Protein AF-0000000074148235 (afdb_homodimer)

pLDDT: mean 95.54, std 3.8, range [65.75, 98.69]

InterPro domains:
  IPR008201 Ribonuclease HepT-like [PF01934] (15-134)
  IPR037038 tRNA nuclease HepT-like superfamily [G3DSA:1.20.120.580] (1-138)
  IPR052379 Type VII TA system RNase [PTHR33397] (1-137)

Sequence (276 aa):
MNIDLEKIKQRVSDIIESIEEINKLTSMDEGEFWVDKRNIASLKYFLLQAIEALGSICVHICAKKLNRGVSSIGECIELLQKENIISLDLFVRLKKMIGFRNRLIHRYWEIDDKKVYEYAQKDLKDLYDFINEIKKLFMNIDLEKIKQRVSDIIESIEEINKLTSMDEGEFWVDKRNIASLKYFLLQAIEALGSICVHICAKKLNRGVSSIGECIELLQKENIISLDLFVRLKKMIGFRNRLIHRYWEIDDKKVYEYAQKDLKDLYDFINEIKKLF

Nearest PDB structures (foldseek):
  7aer-assembly1_B  TM=9.150E-01  e=7.814E-06  Shewanella oneidensis MR-1
  7bxo-assembly1_F  TM=9.042E-01  e=1.160E-05  Shewanella oneidensis MR-1
  7ae8-assembly2_D  TM=8.579E-01  e=3.981E-05  Aphanizomenon flos-aquae 2012/KM1/D3
  7ae2-assembly1_A-2  TM=8.665E-01  e=4.850E-05  Aphanizomenon flos-aquae 2012/KM1/D3
  7ae9-assembly2_D  TM=8.741E-01  e=1.509E-04  Aphanizomenon flos-aquae 2012/KM1/D3

Organism: Dictyoglomus thermophilum (strain ATCC 35947 / DSM 3960 / H-6-12) (NCBI:txid309799)

Foldseek 3Di:
DAQPVVLLVVLLVLLVVLLVLLVVLLVDDPVVSVVDPVSLVSNLVSLLSNLVSLLVNLQSCCCHVVVDHDDGSLVSLVVCVVVVLAPPVLSVLNNVSSVVSCCVPPVVVPDDSVVSSVCSVPPSVSSVSSVVSNVVVD/DAQPVVLLVVLLVLLVVLLVLLCVLLVDDPVVSVVDPCSLVSNLVSLLSNLVSLLVNLQSCCCHVVVDHDDGSLRSLVVCVVVVLDPPVLSVLNNVSVVVSCCSPPVVVPDDSVVSSVCSVPVSVSSVSSVVSNVVVD

Structure (mmCIF, N/CA/C/O backbone):
data_AF-0000000074148235-model_v1
#
loop_
_entity.id
_entity.type
_entity.pdbx_description
1 polymer 'DUF86 domain-containing protein'
#
loop_
_atom_site.group_PDB
_atom_site.id
_atom_site.type_symbol
_atom_site.label_atom_id
_atom_site.label_alt_id
_atom_site.label_comp_id
_atom_site.label_asym_id
_atom_site.label_entity_id
_atom_site.label_seq_id
_atom_site.pdbx_PDB_ins_code
_atom_site.Cartn_x
_atom_site.Cartn_y
_atom_site.Cartn_z
_atom_site.occupancy
_atom_site.B_iso_or_equiv
_atom_site.auth_seq_id
_atom_site.auth_comp_id
_atom_site.auth_asym_id
_atom_site.auth_atom_id
_atom_site.pdbx_PDB_model_num
ATOM 1 N N . MET A 1 1 ? 21.297 18.844 7.027 1 65.75 1 MET A N 1
ATOM 2 C CA . MET A 1 1 ? 20.938 19.062 5.629 1 65.75 1 MET A CA 1
ATOM 3 C C . MET A 1 1 ? 19.531 19.609 5.504 1 65.75 1 MET A C 1
ATOM 5 O O . MET A 1 1 ? 18.656 19.297 6.312 1 65.75 1 MET A O 1
ATOM 9 N N . ASN A 1 2 ? 19.141 20.5 4.797 1 84.19 2 ASN A N 1
ATOM 10 C CA . ASN A 1 2 ? 17.969 21.375 4.785 1 84.19 2 ASN A CA 1
ATOM 11 C C . ASN A 1 2 ? 16.781 20.719 4.086 1 84.19 2 ASN A C 1
ATOM 13 O O . ASN A 1 2 ? 16.969 19.938 3.141 1 84.19 2 ASN A O 1
ATOM 17 N N . ILE A 1 3 ? 15.781 20.719 4.574 1 90.31 3 ILE A N 1
ATOM 18 C CA . ILE A 1 3 ? 14.516 20.234 4.031 1 90.31 3 ILE A CA 1
ATOM 19 C C . ILE A 1 3 ? 14.359 20.703 2.586 1 90.31 3 ILE A C 1
ATOM 21 O O . ILE A 1 3 ? 14.633 21.859 2.271 1 90.31 3 ILE A O 1
ATOM 25 N N . ASP A 1 4 ? 14.047 19.75 1.701 1 93.19 4 ASP A N 1
ATOM 26 C CA . ASP A 1 4 ? 13.711 20.047 0.312 1 93.19 4 ASP A CA 1
ATOM 27 C C . ASP A 1 4 ? 12.25 20.469 0.181 1 93.19 4 ASP A C 1
ATOM 29 O O . ASP A 1 4 ? 11.359 19.641 0.015 1 93.19 4 ASP A O 1
ATOM 33 N N . LEU A 1 5 ? 12.078 21.844 0.198 1 93.94 5 LEU A N 1
ATOM 34 C CA . LEU A 1 5 ? 10.734 22.406 0.25 1 93.94 5 LEU A CA 1
ATOM 35 C C . LEU A 1 5 ? 9.953 22.062 -1.018 1 93.94 5 LEU A C 1
ATOM 37 O O . LEU A 1 5 ? 8.734 21.906 -0.979 1 93.94 5 LEU A O 1
ATOM 41 N N . GLU A 1 6 ? 10.656 22.031 -2.117 1 94.81 6 GLU A N 1
ATOM 42 C CA . GLU A 1 6 ? 9.961 21.703 -3.357 1 94.81 6 GLU A CA 1
ATOM 43 C C . GLU A 1 6 ? 9.422 20.281 -3.326 1 94.81 6 GLU A C 1
ATOM 45 O O . GLU A 1 6 ? 8.328 20 -3.82 1 94.81 6 GLU A O 1
ATOM 50 N N . LYS A 1 7 ? 10.273 19.344 -2.746 1 94.56 7 LYS A N 1
ATOM 51 C CA . LYS A 1 7 ? 9.82 17.969 -2.57 1 94.56 7 LYS A CA 1
ATOM 52 C C . LYS A 1 7 ? 8.578 17.906 -1.686 1 94.56 7 LYS A C 1
ATOM 54 O O . LYS A 1 7 ? 7.633 17.188 -1.985 1 94.56 7 LYS A O 1
ATOM 59 N N . ILE A 1 8 ? 8.555 18.656 -0.557 1 96.5 8 ILE A N 1
ATOM 60 C CA . ILE A 1 8 ? 7.434 18.672 0.375 1 96.5 8 ILE A CA 1
ATOM 61 C C . ILE A 1 8 ? 6.195 19.234 -0.317 1 96.5 8 ILE A C 1
ATOM 63 O O . ILE A 1 8 ? 5.102 18.672 -0.193 1 96.5 8 ILE A O 1
ATOM 67 N N . LYS A 1 9 ? 6.359 20.328 -1.067 1 96.88 9 LYS A N 1
ATOM 68 C CA . LYS A 1 9 ? 5.242 20.938 -1.782 1 96.88 9 LYS A CA 1
ATOM 69 C C . LYS A 1 9 ? 4.625 19.953 -2.779 1 96.88 9 LYS A C 1
ATOM 71 O O . LYS A 1 9 ? 3.402 19.906 -2.928 1 96.88 9 LYS A O 1
ATOM 76 N N . GLN A 1 10 ? 5.586 19.281 -3.357 1 97 10 GLN A N 1
ATOM 77 C CA . GLN A 1 10 ? 5.102 18.312 -4.34 1 97 10 GLN A CA 1
ATOM 78 C C . GLN A 1 10 ? 4.285 17.203 -3.67 1 97 10 GLN A C 1
ATOM 80 O O . GLN A 1 10 ? 3.236 16.812 -4.18 1 97 10 GLN A O 1
ATOM 85 N N . ARG A 1 11 ? 4.812 16.75 -2.68 1 97.56 11 ARG A N 1
ATOM 86 C CA . ARG A 1 11 ? 4.102 15.695 -1.957 1 97.56 11 ARG A CA 1
ATOM 87 C C . ARG A 1 11 ? 2.791 16.219 -1.382 1 97.56 11 ARG A C 1
ATOM 89 O O . ARG A 1 11 ? 1.793 15.5 -1.346 1 97.56 11 ARG A O 1
ATOM 96 N N . VAL A 1 12 ? 2.816 17.438 -0.761 1 98 12 VAL A N 1
ATOM 97 C CA . VAL A 1 12 ? 1.583 18.047 -0.289 1 98 12 VAL A CA 1
ATOM 98 C C . VAL A 1 12 ? 0.583 18.156 -1.438 1 98 12 VAL A C 1
ATOM 100 O O . VAL A 1 12 ? -0.603 17.859 -1.266 1 98 12 VAL A O 1
ATOM 103 N N . SER A 1 13 ? 1.018 18.578 -2.549 1 98 13 SER A N 1
ATOM 104 C CA . SER A 1 13 ? 0.133 18.641 -3.707 1 98 13 SER A CA 1
ATOM 105 C C . SER A 1 13 ? -0.429 17.266 -4.047 1 98 13 SER A C 1
ATOM 107 O O . SER A 1 13 ? -1.604 17.141 -4.398 1 98 13 SER A O 1
ATOM 109 N N . ASP A 1 14 ? 0.567 16.219 -4.043 1 97.88 14 ASP A N 1
ATOM 110 C CA . ASP A 1 14 ? 0.106 14.852 -4.262 1 97.88 14 ASP A CA 1
ATOM 111 C C . ASP A 1 14 ? -1.052 14.5 -3.33 1 97.88 14 ASP A C 1
ATOM 113 O O . ASP A 1 14 ? -2.035 13.891 -3.752 1 97.88 14 ASP A O 1
ATOM 117 N N . ILE A 1 15 ? -0.983 14.859 -1.991 1 98.31 15 ILE A N 1
ATOM 118 C CA . ILE A 1 15 ? -2 14.57 -0.985 1 98.31 15 ILE A CA 1
ATOM 119 C C . ILE A 1 15 ? -3.307 15.266 -1.358 1 98.31 15 ILE A C 1
ATOM 121 O O . ILE A 1 15 ? -4.367 14.633 -1.383 1 98.31 15 ILE A O 1
ATOM 125 N N . ILE A 1 16 ? -3.102 16.547 -1.747 1 98.12 16 ILE A N 1
ATOM 126 C CA . ILE A 1 16 ? -4.285 17.344 -2.037 1 98.12 16 ILE A CA 1
ATOM 127 C C . ILE A 1 16 ? -4.973 16.828 -3.293 1 98.12 16 ILE A C 1
ATOM 129 O O . ILE A 1 16 ? -6.199 16.703 -3.332 1 98.12 16 ILE A O 1
ATOM 133 N N . GLU A 1 17 ? -4.227 16.516 -4.137 1 97.81 17 GLU A N 1
ATOM 134 C CA . GLU A 1 17 ? -4.801 15.977 -5.363 1 97.81 17 GLU A CA 1
ATOM 135 C C . GLU A 1 17 ? -5.516 14.656 -5.102 1 97.81 17 GLU A C 1
ATOM 137 O O . GLU A 1 17 ? -6.594 14.406 -5.645 1 97.81 17 GLU A O 1
ATOM 142 N N . SER A 1 18 ? -4.859 13.82 -4.41 1 98.19 18 SER A N 1
ATOM 143 C CA . SER A 1 18 ? -5.492 12.555 -4.039 1 98.19 18 SER A CA 1
ATOM 144 C C . SER A 1 18 ? -6.805 12.797 -3.301 1 98.19 18 SER A C 1
ATOM 146 O O . SER A 1 18 ? -7.805 12.125 -3.564 1 98.19 18 SER A O 1
ATOM 148 N N . ILE A 1 19 ? -6.793 13.688 -2.232 1 98.31 19 ILE A N 1
ATOM 149 C CA . ILE A 1 19 ? -7.996 14.008 -1.474 1 98.31 19 ILE A CA 1
ATOM 150 C C . ILE A 1 19 ? -9.102 14.461 -2.426 1 98.31 19 ILE A C 1
ATOM 152 O O . ILE A 1 19 ? -10.266 14.086 -2.266 1 98.31 19 ILE A O 1
ATOM 156 N N . GLU A 1 20 ? -8.688 15.289 -3.395 1 98.19 20 GLU A N 1
ATOM 157 C CA . GLU A 1 20 ? -9.672 15.773 -4.359 1 98.19 20 GLU A CA 1
ATOM 158 C C . GLU A 1 20 ? -10.328 14.609 -5.105 1 98.19 20 GLU A C 1
ATOM 160 O O . GLU A 1 20 ? -11.547 14.586 -5.277 1 98.19 20 GLU A O 1
ATOM 165 N N . GLU A 1 21 ? -9.43 13.664 -5.672 1 98.12 21 GLU A N 1
ATOM 166 C CA . GLU A 1 21 ? -9.977 12.508 -6.375 1 98.12 21 GLU A CA 1
ATOM 167 C C . GLU A 1 21 ? -10.859 11.664 -5.461 1 98.12 21 GLU A C 1
ATOM 169 O O . GLU A 1 21 ? -11.906 11.164 -5.883 1 98.12 21 GLU A O 1
ATOM 174 N N . ILE A 1 22 ? -10.508 11.523 -4.129 1 98.12 22 ILE A N 1
ATOM 175 C CA . ILE A 1 22 ? -11.273 10.75 -3.164 1 98.12 22 ILE A CA 1
ATOM 176 C C . ILE A 1 22 ? -12.617 11.43 -2.902 1 98.12 22 ILE A C 1
ATOM 178 O O . ILE A 1 22 ? -13.664 10.773 -2.879 1 98.12 22 ILE A O 1
ATOM 182 N N . ASN A 1 23 ? -12.5 12.688 -2.838 1 98.12 23 ASN A N 1
ATOM 183 C CA . ASN A 1 23 ? -13.742 13.43 -2.625 1 98.12 23 ASN A CA 1
ATOM 184 C C . ASN A 1 23 ? -14.703 13.273 -3.801 1 98.12 23 ASN A C 1
ATOM 186 O O . ASN A 1 23 ? -15.906 13.148 -3.607 1 98.12 23 ASN A O 1
ATOM 190 N N . LYS A 1 24 ? -14.172 13.359 -4.859 1 97.69 24 LYS A N 1
ATOM 191 C CA . LYS A 1 24 ? -15.023 13.133 -6.02 1 97.69 24 LYS A CA 1
ATOM 192 C C . LYS A 1 24 ? -15.719 11.773 -5.941 1 97.69 24 LYS A C 1
ATOM 194 O O . LYS A 1 24 ? -16.922 11.672 -6.211 1 97.69 24 LYS A O 1
ATOM 199 N N . LEU A 1 25 ? -14.961 10.805 -5.703 1 98.31 25 LEU A N 1
ATOM 200 C CA . LEU A 1 25 ? -15.492 9.453 -5.617 1 98.31 25 LEU A CA 1
ATOM 201 C C . LEU A 1 25 ? -16.547 9.352 -4.52 1 98.31 25 LEU A C 1
ATOM 203 O O . LEU A 1 25 ? -17.609 8.758 -4.727 1 98.31 25 LEU A O 1
ATOM 207 N N . THR A 1 26 ? -16.266 9.914 -3.199 1 96.38 26 THR A N 1
ATOM 208 C CA . THR A 1 26 ? -17.141 9.719 -2.051 1 96.38 26 THR A CA 1
ATOM 209 C C . THR A 1 26 ? -18.344 10.656 -2.129 1 96.38 26 THR A C 1
ATOM 211 O O . THR A 1 26 ? -19.297 10.508 -1.36 1 96.38 26 THR A O 1
ATOM 214 N N . SER A 1 27 ? -18.297 11.594 -3.133 1 97.38 27 SER A N 1
ATOM 215 C CA . SER A 1 27 ? -19.422 12.484 -3.354 1 97.38 27 SER A CA 1
ATOM 216 C C . SER A 1 27 ? -20.453 11.852 -4.289 1 97.38 27 SER A C 1
ATOM 218 O O . SER A 1 27 ? -21.562 12.367 -4.438 1 97.38 27 SER A O 1
ATOM 220 N N . MET A 1 28 ? -20.016 10.828 -4.824 1 95.81 28 MET A N 1
ATOM 221 C CA . MET A 1 28 ? -20.953 10.102 -5.668 1 95.81 28 MET A CA 1
ATOM 222 C C . MET A 1 28 ? -22.109 9.547 -4.836 1 95.81 28 MET A C 1
ATOM 224 O O . MET A 1 28 ? -21.969 9.352 -3.625 1 95.81 28 MET A O 1
ATOM 228 N N . ASP A 1 29 ? -23.062 9.227 -5.566 1 96.56 29 ASP A N 1
ATOM 229 C CA . ASP A 1 29 ? -24.125 8.43 -4.953 1 96.56 29 ASP A CA 1
ATOM 230 C C . ASP A 1 29 ? -23.578 7.078 -4.484 1 96.56 29 ASP A C 1
ATOM 232 O O . ASP A 1 29 ? -22.875 6.395 -5.227 1 96.56 29 ASP A O 1
ATOM 236 N N . GLU A 1 30 ? -23.859 6.809 -3.219 1 93.12 30 GLU A N 1
ATOM 237 C CA . GLU A 1 30 ? -23.234 5.605 -2.662 1 93.12 30 GLU A CA 1
ATOM 238 C C . GLU A 1 30 ? -23.609 4.367 -3.475 1 93.12 30 GLU A C 1
ATOM 240 O O . GLU A 1 30 ? -22.766 3.49 -3.697 1 93.12 30 GLU A O 1
ATOM 245 N N . GLY A 1 31 ? -24.875 4.219 -3.943 1 95.44 31 GLY A N 1
ATOM 246 C CA . GLY A 1 31 ? -25.297 3.109 -4.789 1 95.44 31 GLY A CA 1
ATOM 247 C C . GLY A 1 31 ? -24.484 3 -6.07 1 95.44 31 GLY A C 1
ATOM 248 O O . GLY A 1 31 ? -24.062 1.906 -6.457 1 95.44 31 GLY A O 1
ATOM 249 N N . GLU A 1 32 ? -24.328 4.051 -6.578 1 95.81 32 GLU A N 1
ATOM 250 C CA . GLU A 1 32 ? -23.547 4.102 -7.812 1 95.81 32 GLU A CA 1
ATOM 251 C C . GLU A 1 32 ? -22.078 3.787 -7.555 1 95.81 32 GLU A C 1
ATOM 253 O O . GLU A 1 32 ? -21.422 3.15 -8.383 1 95.81 32 GLU A O 1
ATOM 258 N N . PHE A 1 33 ? -21.641 4.34 -6.523 1 97.88 33 PHE A N 1
ATOM 259 C CA . PHE A 1 33 ? -20.25 4.105 -6.148 1 97.88 33 PHE A CA 1
ATOM 260 C C . PHE A 1 33 ? -19.938 2.615 -6.137 1 97.88 33 PHE A C 1
ATOM 262 O O . PHE A 1 33 ? -18.922 2.184 -6.688 1 97.88 33 PHE A O 1
ATOM 269 N N . TRP A 1 34 ? -20.812 1.81 -5.605 1 97.25 34 TRP A N 1
ATOM 270 C CA . TRP A 1 34 ? -20.5 0.409 -5.352 1 97.25 34 TRP A CA 1
ATOM 271 C C . TRP A 1 34 ? -20.75 -0.441 -6.594 1 97.25 34 TRP A C 1
ATOM 273 O O . TRP A 1 34 ? -20.344 -1.607 -6.645 1 97.25 34 TRP A O 1
ATOM 283 N N . VAL A 1 35 ? -21.344 0.069 -7.711 1 96.81 35 VAL A N 1
ATOM 284 C CA . VAL A 1 35 ? -21.672 -0.677 -8.922 1 96.81 35 VAL A CA 1
ATOM 285 C C . VAL A 1 35 ? -20.406 -0.873 -9.766 1 96.81 35 VAL A C 1
ATOM 287 O O . VAL A 1 35 ? -20.25 -1.906 -10.414 1 96.81 35 VAL A O 1
ATOM 290 N N . ASP A 1 36 ? -19.594 0.056 -9.633 1 96.81 36 ASP A N 1
ATOM 291 C CA . ASP A 1 36 ? -18.391 0.049 -10.453 1 96.81 36 ASP A CA 1
ATOM 292 C C . ASP A 1 36 ? -17.156 -0.237 -9.602 1 96.81 36 ASP A C 1
ATOM 294 O O . ASP A 1 36 ? -16.719 0.617 -8.82 1 96.81 36 ASP A O 1
ATOM 298 N N . LYS A 1 37 ? -16.547 -1.393 -9.891 1 96.69 37 LYS A N 1
ATOM 299 C CA . LYS A 1 37 ? -15.422 -1.831 -9.078 1 96.69 37 LYS A CA 1
ATOM 300 C C . LYS A 1 37 ? -14.25 -0.859 -9.195 1 96.69 37 LYS A C 1
ATOM 302 O O . LYS A 1 37 ? -13.383 -0.815 -8.32 1 96.69 37 LYS A O 1
ATOM 307 N N . ARG A 1 38 ? -14.234 -0.064 -10.242 1 98 38 ARG A N 1
ATOM 308 C CA . ARG A 1 38 ? -13.164 0.916 -10.406 1 98 38 ARG A CA 1
ATOM 309 C C . ARG A 1 38 ? -13.211 1.966 -9.305 1 98 38 ARG A C 1
ATOM 311 O O . ARG A 1 38 ? -12.18 2.537 -8.938 1 98 38 ARG A O 1
ATOM 318 N N . ASN A 1 39 ? -14.375 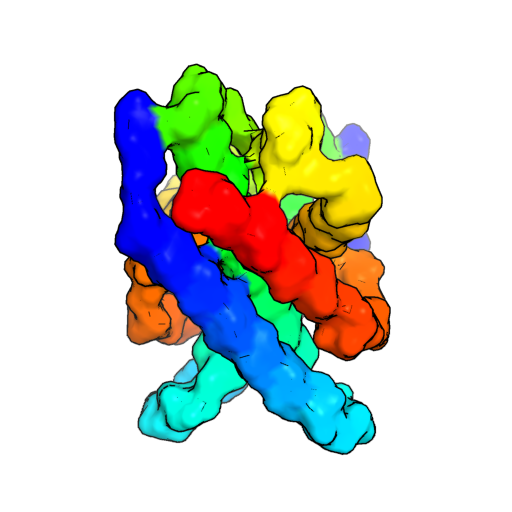2.23 -8.844 1 98.56 39 ASN A N 1
ATOM 319 C CA . ASN A 1 39 ? -14.508 3.287 -7.844 1 98.56 39 ASN A CA 1
ATOM 320 C C . ASN A 1 39 ? -13.758 2.947 -6.562 1 98.56 39 ASN A C 1
ATOM 322 O O . ASN A 1 39 ? -12.891 3.709 -6.125 1 98.56 39 ASN A O 1
ATOM 326 N N . ILE A 1 40 ? -14.125 1.823 -5.969 1 98.44 40 ILE A N 1
ATOM 327 C CA . ILE A 1 40 ? -13.5 1.45 -4.707 1 98.44 40 ILE A CA 1
ATOM 328 C C . ILE A 1 40 ? -12.016 1.186 -4.922 1 98.44 40 ILE A C 1
ATOM 330 O O . ILE A 1 40 ? -11.188 1.507 -4.062 1 98.44 40 ILE A O 1
ATOM 334 N N . ALA A 1 41 ? -11.68 0.611 -6.156 1 98.38 41 ALA A N 1
ATOM 335 C CA . ALA A 1 41 ? -10.273 0.362 -6.441 1 98.38 41 ALA A CA 1
ATOM 336 C C . ALA A 1 41 ? -9.492 1.67 -6.551 1 98.38 41 ALA A C 1
ATOM 338 O O . ALA A 1 41 ? -8.406 1.801 -5.988 1 98.38 41 ALA A O 1
ATOM 339 N N . SER A 1 42 ? -10.094 2.535 -7.16 1 98.5 42 SER A N 1
ATOM 340 C CA . SER A 1 42 ? -9.477 3.848 -7.293 1 98.5 42 SER A CA 1
ATOM 341 C C . SER A 1 42 ? -9.352 4.543 -5.941 1 98.5 42 SER A C 1
ATOM 343 O O . SER A 1 42 ? -8.312 5.137 -5.637 1 98.5 42 SER A O 1
ATOM 345 N N . LEU A 1 43 ? -10.398 4.566 -5.332 1 98.69 43 LEU A N 1
ATOM 346 C CA . LEU A 1 43 ? -10.43 5.188 -4.012 1 98.69 43 LEU A CA 1
ATOM 347 C C . LEU A 1 43 ? -9.297 4.656 -3.135 1 98.69 43 LEU A C 1
ATOM 349 O O . LEU A 1 43 ? -8.586 5.43 -2.494 1 98.69 43 LEU A O 1
ATOM 353 N N . LYS A 1 44 ? -9.281 3.375 -3.016 1 98.44 44 LYS A N 1
ATOM 354 C CA . LYS A 1 44 ? -8.234 2.736 -2.229 1 98.44 44 LYS A CA 1
ATOM 355 C C . LYS A 1 44 ? -6.848 3.174 -2.697 1 98.44 44 LYS A C 1
ATOM 357 O O . LYS A 1 44 ? -5.965 3.439 -1.881 1 98.44 44 LYS A O 1
ATOM 362 N N . TYR A 1 45 ? -6.57 3.283 -4.129 1 98.06 45 TYR A N 1
ATOM 363 C CA . TYR A 1 45 ? -5.246 3.66 -4.605 1 98.06 45 TYR A CA 1
ATOM 364 C C . TYR A 1 45 ? -4.957 5.125 -4.312 1 98.06 45 TYR A C 1
ATOM 366 O O . TYR A 1 45 ? -3.828 5.488 -3.969 1 98.06 45 TYR A O 1
ATOM 374 N N . PHE A 1 46 ? -5.957 5.941 -4.328 1 98.31 46 PHE A N 1
ATOM 375 C CA . PHE A 1 46 ? -5.738 7.348 -4.008 1 98.31 46 PHE A CA 1
ATOM 376 C C . PHE A 1 46 ? -5.43 7.523 -2.527 1 98.31 46 PHE A C 1
ATOM 378 O O . PHE A 1 46 ? -4.621 8.375 -2.152 1 98.31 46 PHE A O 1
ATOM 385 N N . LEU A 1 47 ? -6.172 6.77 -1.772 1 98.12 47 LEU A N 1
ATOM 386 C CA . LEU A 1 47 ? -5.859 6.773 -0.347 1 98.12 47 LEU A CA 1
ATOM 387 C C . LEU A 1 47 ? -4.41 6.363 -0.108 1 98.12 47 LEU A C 1
ATOM 389 O O . LEU A 1 47 ? -3.693 7.012 0.659 1 98.12 47 LEU A O 1
ATOM 393 N N . LEU A 1 48 ? -4.062 5.301 -0.724 1 97.81 48 LEU A N 1
ATOM 394 C CA . LEU A 1 48 ? -2.691 4.816 -0.612 1 97.81 48 LEU A CA 1
ATOM 395 C C . LEU A 1 48 ? -1.699 5.906 -1.011 1 97.81 48 LEU A C 1
ATOM 397 O O . LEU A 1 48 ? -0.725 6.156 -0.297 1 97.81 48 LEU A O 1
ATOM 401 N N . GLN A 1 49 ? -1.971 6.539 -2.178 1 97.5 49 GLN A N 1
ATOM 402 C CA . GLN A 1 49 ? -1.09 7.59 -2.676 1 97.5 49 GLN A CA 1
ATOM 403 C C . GLN A 1 49 ? -0.958 8.727 -1.662 1 97.5 49 GLN A C 1
ATOM 405 O O . GLN A 1 49 ? 0.149 9.195 -1.394 1 97.5 49 GLN A O 1
ATOM 410 N N . ALA A 1 50 ? -2.098 9.156 -1.166 1 97.94 50 ALA A N 1
ATOM 411 C CA . ALA A 1 50 ? -2.102 10.242 -0.195 1 97.94 50 ALA A CA 1
ATOM 412 C C . ALA A 1 50 ? -1.253 9.898 1.024 1 97.94 50 ALA A C 1
ATOM 414 O O . ALA A 1 50 ? -0.451 10.711 1.484 1 97.94 50 ALA A O 1
ATOM 415 N N . ILE A 1 51 ? -1.457 8.664 1.557 1 97.5 51 ILE A N 1
ATOM 416 C CA . ILE A 1 51 ? -0.787 8.266 2.791 1 97.5 51 ILE A CA 1
ATOM 417 C C . ILE A 1 51 ? 0.703 8.062 2.525 1 97.5 51 ILE A C 1
ATOM 419 O O . ILE A 1 51 ? 1.54 8.398 3.369 1 97.5 51 ILE A O 1
ATOM 423 N N . GLU A 1 52 ? 0.934 7.57 1.356 1 97.19 52 GLU A N 1
ATOM 424 C CA . GLU A 1 52 ? 2.34 7.422 0.996 1 97.19 52 GLU A CA 1
ATOM 425 C C . GLU A 1 52 ? 3.021 8.781 0.864 1 97.19 52 GLU A C 1
ATOM 427 O O . GLU A 1 52 ? 4.18 8.938 1.259 1 97.19 52 GLU A O 1
ATOM 432 N N . ALA A 1 53 ? 2.371 9.633 0.235 1 97.56 53 ALA A N 1
ATOM 433 C CA . ALA A 1 53 ? 2.904 10.992 0.137 1 97.56 53 ALA A CA 1
ATOM 434 C C . ALA A 1 53 ? 3.176 11.57 1.521 1 97.56 53 ALA A C 1
ATOM 436 O O . ALA A 1 53 ? 4.23 12.172 1.754 1 97.56 53 ALA A O 1
ATOM 437 N N . LEU A 1 54 ? 2.158 11.461 2.4 1 97.88 54 LEU A N 1
ATOM 438 C CA . LEU A 1 54 ? 2.33 11.883 3.787 1 97.88 54 LEU A CA 1
ATOM 439 C C . LEU A 1 54 ? 3.564 11.227 4.402 1 97.88 54 LEU A C 1
ATOM 441 O O . LEU A 1 54 ? 4.375 11.906 5.043 1 97.88 54 LEU A O 1
ATOM 445 N N . GLY A 1 55 ? 3.707 9.898 4.164 1 96.81 55 GLY A N 1
ATOM 446 C CA . GLY A 1 55 ? 4.863 9.172 4.672 1 96.81 55 GLY A CA 1
ATOM 447 C C . GLY A 1 55 ? 6.176 9.68 4.113 1 96.81 55 GLY A C 1
ATOM 448 O O . GLY A 1 55 ? 7.172 9.773 4.84 1 96.81 55 GLY A O 1
ATOM 449 N N . SER A 1 56 ? 6.098 10.039 2.805 1 95.38 56 SER A N 1
ATOM 450 C CA . SER A 1 56 ? 7.305 10.562 2.172 1 95.38 56 SER A CA 1
ATOM 451 C C . SER A 1 56 ? 7.73 11.883 2.797 1 95.38 56 SER A C 1
ATOM 453 O O . SER A 1 56 ? 8.922 12.133 3.002 1 95.38 56 SER A O 1
ATOM 455 N N . ILE A 1 57 ? 6.793 12.586 3.127 1 97.19 57 ILE A N 1
ATOM 456 C CA . ILE A 1 57 ? 7.086 13.859 3.773 1 97.19 57 ILE A CA 1
ATOM 457 C C . ILE A 1 57 ? 7.688 13.609 5.156 1 97.19 57 ILE A C 1
ATOM 459 O O . ILE A 1 57 ? 8.695 14.219 5.52 1 97.19 57 ILE A O 1
ATOM 463 N N . CYS A 1 58 ? 7.109 12.758 5.777 1 97.38 58 CYS A N 1
ATOM 464 C CA . CYS A 1 58 ? 7.594 12.438 7.117 1 97.38 58 CYS A CA 1
ATOM 465 C C . CYS A 1 58 ? 9.031 11.945 7.074 1 97.38 58 CYS A C 1
ATOM 467 O O . CYS A 1 58 ? 9.875 12.398 7.859 1 97.38 58 CYS A O 1
ATOM 469 N N . VAL A 1 59 ? 9.234 11.109 6.211 1 95.25 59 VAL A N 1
ATOM 470 C CA . VAL A 1 59 ? 10.57 10.539 6.094 1 95.25 59 VAL A CA 1
ATOM 471 C C . VAL A 1 59 ? 11.57 11.633 5.727 1 95.25 59 VAL A C 1
ATOM 473 O O . VAL A 1 59 ? 12.68 11.688 6.27 1 95.25 59 VAL A O 1
ATOM 476 N N . HIS A 1 60 ? 11.125 12.414 4.793 1 95.56 60 HIS A N 1
ATOM 477 C CA . HIS A 1 60 ? 11.961 13.547 4.398 1 95.56 60 HIS A CA 1
ATOM 478 C C . HIS A 1 60 ? 12.305 14.422 5.598 1 95.56 60 HIS A C 1
ATOM 480 O O . HIS A 1 60 ? 13.461 14.812 5.781 1 95.56 60 HIS A O 1
ATOM 486 N N . ILE A 1 61 ? 11.328 14.727 6.316 1 95.88 61 ILE A N 1
ATOM 487 C CA . ILE A 1 61 ? 11.523 15.602 7.465 1 95.88 61 ILE A CA 1
ATOM 488 C C . ILE A 1 61 ? 12.453 14.93 8.477 1 95.88 61 ILE A C 1
ATOM 490 O O . ILE A 1 61 ? 13.367 15.555 9.008 1 95.88 61 ILE A O 1
ATOM 494 N N . CYS A 1 62 ? 12.18 13.664 8.766 1 96.5 62 CYS A N 1
ATOM 495 C CA . CYS A 1 62 ? 13.055 12.938 9.68 1 96.5 62 CYS A CA 1
ATOM 496 C C . CYS A 1 62 ? 14.5 12.977 9.195 1 96.5 62 CYS A C 1
ATOM 498 O O . CYS A 1 62 ? 15.414 13.234 9.984 1 96.5 62 CYS A O 1
ATOM 500 N N . ALA A 1 63 ? 14.688 12.758 7.926 1 94.06 63 ALA A N 1
ATOM 501 C CA . ALA A 1 63 ? 16.031 12.695 7.371 1 94.06 63 ALA A CA 1
ATOM 502 C C . ALA A 1 63 ? 16.703 14.07 7.375 1 94.06 63 ALA A C 1
ATOM 504 O O . ALA A 1 63 ? 17.859 14.211 7.777 1 94.06 63 ALA A O 1
ATOM 505 N N . LYS A 1 64 ? 15.992 14.977 6.902 1 92.44 64 LYS A N 1
ATOM 506 C CA . LYS A 1 64 ? 16.625 16.25 6.625 1 92.44 64 LYS A CA 1
ATOM 507 C C . LYS A 1 64 ? 16.594 17.172 7.852 1 92.44 64 LYS A C 1
ATOM 509 O O . LYS A 1 64 ? 17.531 17.922 8.094 1 92.44 64 LYS A O 1
ATOM 514 N N . LYS A 1 65 ? 15.625 17.125 8.586 1 91.31 65 LYS A N 1
ATOM 515 C CA . LYS A 1 65 ? 15.516 18.031 9.727 1 91.31 65 LYS A CA 1
ATOM 516 C C . LYS A 1 65 ? 16.031 17.359 11 1 91.31 65 LYS A C 1
ATOM 518 O O . LYS A 1 65 ? 16.688 18.016 11.828 1 91.31 65 LYS A O 1
ATOM 523 N N . LEU A 1 66 ? 15.75 16.141 11.031 1 88.19 66 LEU A N 1
ATOM 524 C CA . LEU A 1 66 ? 16.125 15.461 12.273 1 88.19 66 LEU A CA 1
ATOM 525 C C . LEU A 1 66 ? 17.391 14.625 12.07 1 88.19 66 LEU A C 1
ATOM 527 O O . LEU A 1 66 ? 17.922 14.07 13.031 1 88.19 66 LEU A O 1
ATOM 531 N N . ASN A 1 67 ? 17.766 14.523 11.016 1 93.75 67 ASN A N 1
ATOM 532 C CA . ASN A 1 67 ? 18.953 13.734 10.711 1 93.75 67 ASN A CA 1
ATOM 533 C C . ASN A 1 67 ? 18.812 12.297 11.195 1 93.75 67 ASN A C 1
ATOM 535 O O . ASN A 1 67 ? 19.75 11.734 11.766 1 93.75 67 ASN A O 1
ATOM 539 N N . ARG A 1 68 ? 17.609 11.938 11 1 93 68 ARG A N 1
ATOM 540 C CA . ARG A 1 68 ? 17.328 10.57 11.422 1 93 68 ARG A CA 1
ATOM 541 C C . ARG A 1 68 ? 16.766 9.742 10.273 1 93 68 ARG A C 1
ATOM 543 O O . ARG A 1 68 ? 15.852 10.188 9.57 1 93 68 ARG A O 1
ATOM 550 N N . GLY A 1 69 ? 17.344 8.719 10.047 1 89 69 GLY A N 1
ATOM 551 C CA . GLY A 1 69 ? 16.797 7.766 9.102 1 89 69 GLY A CA 1
ATOM 552 C C . GLY A 1 69 ? 15.711 6.887 9.695 1 89 69 GLY A C 1
ATOM 553 O O . GLY A 1 69 ? 15.82 6.465 10.852 1 89 69 GLY A O 1
ATOM 554 N N . VAL A 1 70 ? 14.672 6.773 9.023 1 90.25 70 VAL A N 1
ATOM 555 C CA . VAL A 1 70 ? 13.562 5.945 9.484 1 90.25 70 VAL A CA 1
ATOM 556 C C . VAL A 1 70 ? 13.336 4.797 8.5 1 90.25 70 VAL A C 1
ATOM 558 O O . VAL A 1 70 ? 13.633 4.922 7.312 1 90.25 70 VAL A O 1
ATOM 561 N N . SER A 1 71 ? 12.82 3.742 9.031 1 87 71 SER A N 1
ATOM 562 C CA . SER A 1 71 ? 12.664 2.525 8.242 1 87 71 SER A CA 1
ATOM 563 C C . SER A 1 71 ? 11.211 2.318 7.824 1 87 71 SER A C 1
ATOM 565 O O . SER A 1 71 ? 10.898 1.391 7.074 1 87 71 SER A O 1
ATOM 567 N N . SER A 1 72 ? 10.359 2.984 8.508 1 93 72 SER A N 1
ATOM 568 C CA . SER A 1 72 ? 8.938 2.871 8.195 1 93 72 SER A CA 1
ATOM 569 C C . SER A 1 72 ? 8.211 4.184 8.453 1 93 72 SER A C 1
ATOM 571 O O . SER A 1 72 ? 8.711 5.047 9.18 1 93 72 SER A O 1
ATOM 573 N N . ILE A 1 73 ? 7.062 4.332 7.957 1 93.56 73 ILE A N 1
ATOM 574 C CA . ILE A 1 73 ? 6.262 5.531 8.18 1 93.56 73 ILE A CA 1
ATOM 575 C C . ILE A 1 73 ? 5.844 5.605 9.648 1 93.56 73 ILE A C 1
ATOM 577 O O . ILE A 1 73 ? 5.789 6.691 10.234 1 93.56 73 ILE A O 1
ATOM 581 N N . GLY A 1 74 ? 5.691 4.414 10.156 1 94.56 74 GLY A N 1
ATOM 582 C CA . GLY A 1 74 ? 5.398 4.352 11.578 1 94.56 74 GLY A CA 1
ATOM 583 C C . GLY A 1 74 ? 6.484 4.969 12.445 1 94.56 74 GLY A C 1
ATOM 584 O O . GLY A 1 74 ? 6.199 5.758 13.344 1 94.56 74 GLY A O 1
ATOM 585 N N . GLU A 1 75 ? 7.477 4.547 12.227 1 95.81 75 GLU A N 1
ATOM 586 C CA . GLU A 1 75 ? 8.594 5.098 12.984 1 95.81 75 GLU A CA 1
ATOM 587 C C . GLU A 1 75 ? 8.734 6.602 12.75 1 95.81 75 GLU A C 1
ATOM 589 O O . GLU A 1 75 ? 9.078 7.352 13.664 1 95.81 75 GLU A O 1
ATOM 594 N N . CYS A 1 76 ? 8.648 6.867 11.594 1 97 76 CYS A N 1
ATOM 595 C CA . CYS A 1 76 ? 8.781 8.281 11.25 1 97 76 CYS A CA 1
ATOM 596 C C . CYS A 1 76 ? 7.797 9.125 12.047 1 97 76 CYS A C 1
ATOM 598 O O . CYS A 1 76 ? 8.188 10.125 12.664 1 97 76 CYS A O 1
ATOM 600 N N . ILE A 1 77 ? 6.516 8.797 12.055 1 97.62 77 ILE A N 1
ATOM 601 C CA . ILE A 1 77 ? 5.539 9.664 12.711 1 97.62 77 ILE A CA 1
ATOM 602 C C . ILE A 1 77 ? 5.754 9.633 14.227 1 97.62 77 ILE A C 1
ATOM 604 O O . ILE A 1 77 ? 5.453 10.609 14.922 1 97.62 77 ILE A O 1
ATOM 608 N N . GLU A 1 78 ? 6.355 8.531 14.711 1 97.19 78 GLU A N 1
ATOM 609 C CA . GLU A 1 78 ? 6.766 8.484 16.109 1 97.19 78 GLU A CA 1
ATOM 610 C C . GLU A 1 78 ? 7.832 9.539 16.406 1 97.19 78 GLU A C 1
ATOM 612 O O . GLU A 1 78 ? 7.758 10.242 17.422 1 97.19 78 GLU A O 1
ATOM 617 N N . LEU A 1 79 ? 8.68 9.477 15.602 1 97.12 79 LEU A N 1
ATOM 618 C CA . LEU A 1 79 ? 9.766 10.43 15.805 1 97.12 79 LEU A CA 1
ATOM 619 C C . LEU A 1 79 ? 9.266 11.867 15.695 1 97.12 79 LEU A C 1
ATOM 621 O O . LEU A 1 79 ? 9.641 12.719 16.5 1 97.12 79 LEU A O 1
ATOM 625 N N . LEU A 1 80 ? 8.539 12.102 14.727 1 97.75 80 LEU A N 1
ATOM 626 C CA . LEU A 1 80 ? 8.008 13.453 14.57 1 97.75 80 LEU A CA 1
ATOM 627 C C . LEU A 1 80 ? 7.23 13.883 15.805 1 97.75 80 LEU A C 1
ATOM 629 O O . LEU A 1 80 ? 7.297 15.039 16.219 1 97.75 80 LEU A O 1
ATOM 633 N N . GLN A 1 81 ? 6.355 13.07 16.266 1 98.19 81 GLN A N 1
ATOM 634 C CA . GLN A 1 81 ? 5.613 13.375 17.484 1 98.19 81 GLN A CA 1
ATOM 635 C C . GLN A 1 81 ? 6.555 13.656 18.656 1 98.19 81 GLN A C 1
ATOM 637 O O . GLN A 1 81 ? 6.363 14.617 19.391 1 98.19 81 GLN A O 1
ATOM 642 N N . LYS A 1 82 ? 7.613 12.695 18.875 1 97.31 82 LYS A N 1
ATOM 643 C CA . LYS A 1 82 ? 8.617 12.852 19.922 1 97.31 82 LYS A CA 1
ATOM 644 C C . LYS A 1 82 ? 9.266 14.234 19.859 1 97.31 82 LYS A C 1
ATOM 646 O O . LYS A 1 82 ? 9.578 14.82 20.906 1 97.31 82 LYS A O 1
ATOM 651 N N . GLU A 1 83 ? 9.5 14.617 18.703 1 95.81 83 GLU A N 1
ATOM 652 C CA . GLU A 1 83 ? 10.18 15.898 18.516 1 95.81 83 GLU A CA 1
ATOM 653 C C . GLU A 1 83 ? 9.18 17.047 18.5 1 95.81 83 GLU A C 1
ATOM 655 O O . GLU A 1 83 ? 9.539 18.188 18.172 1 95.81 83 GLU A O 1
ATOM 660 N N . ASN A 1 84 ? 7.84 16.781 18.797 1 95.88 84 ASN A N 1
ATOM 661 C CA . ASN A 1 84 ? 6.754 17.75 18.938 1 95.88 84 ASN A CA 1
ATOM 662 C C . ASN A 1 84 ? 6.469 18.469 17.609 1 95.88 84 ASN A C 1
ATOM 664 O O . ASN A 1 84 ? 6.105 19.641 17.609 1 95.88 84 ASN A O 1
ATOM 668 N N . ILE A 1 85 ? 6.781 17.781 16.547 1 95.88 85 ILE A N 1
ATOM 669 C CA . ILE A 1 85 ? 6.488 18.328 15.234 1 95.88 85 ILE A CA 1
ATOM 670 C C . ILE A 1 85 ? 5.016 18.109 14.898 1 95.88 85 ILE A C 1
ATOM 672 O O . ILE A 1 85 ? 4.391 18.953 14.25 1 95.88 85 ILE A O 1
ATOM 676 N N . ILE A 1 86 ? 4.609 16.953 15.242 1 97.56 86 ILE A N 1
ATOM 677 C CA . ILE A 1 86 ? 3.168 16.734 15.148 1 97.56 86 ILE A CA 1
ATOM 678 C C . ILE A 1 86 ? 2.596 16.5 16.547 1 97.56 86 ILE A C 1
ATOM 680 O O . ILE A 1 86 ? 3.291 16 17.438 1 97.56 86 ILE A O 1
ATOM 684 N N . SER A 1 87 ? 1.285 16.906 16.797 1 97.94 87 SER A N 1
ATOM 685 C CA . SER A 1 87 ? 0.627 16.781 18.094 1 97.94 87 SER A CA 1
ATOM 686 C C . SER A 1 87 ? 0.34 15.328 18.422 1 97.94 87 SER A C 1
ATOM 688 O O . SER A 1 87 ? 0.305 14.477 17.531 1 97.94 87 SER A O 1
ATOM 690 N N . LEU A 1 88 ? 0.256 15.078 19.609 1 98.25 88 LEU A N 1
ATOM 691 C CA . LEU A 1 88 ? -0.064 13.727 20.062 1 98.25 88 LEU A CA 1
ATOM 692 C C . LEU A 1 88 ? -1.381 13.258 19.453 1 98.25 88 LEU A C 1
ATOM 694 O O . LEU A 1 88 ? -1.5 12.102 19.047 1 98.25 88 LEU A O 1
ATOM 698 N N . ASP A 1 89 ? -2.289 14.188 19.422 1 97.94 89 ASP A N 1
ATOM 699 C CA . ASP A 1 89 ? -3.592 13.844 18.859 1 97.94 89 ASP A CA 1
ATOM 700 C C . ASP A 1 89 ? -3.467 13.414 17.406 1 97.94 89 ASP A C 1
ATOM 702 O O . ASP A 1 89 ? -4.008 12.383 17 1 97.94 89 ASP A O 1
ATOM 706 N N . LEU A 1 90 ? -2.697 14.156 16.672 1 98 90 LEU A N 1
ATOM 707 C CA . LEU A 1 90 ? -2.502 13.82 15.273 1 98 90 LEU A CA 1
ATOM 708 C C . LEU A 1 90 ? -1.702 12.531 15.125 1 98 90 LEU A C 1
ATOM 710 O O . LEU A 1 90 ? -2.004 11.703 14.266 1 98 90 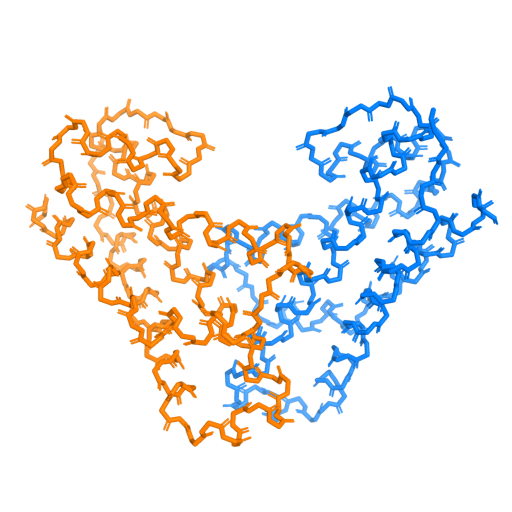LEU A O 1
ATOM 714 N N . PHE A 1 91 ? -0.874 12.43 15.977 1 98.25 91 PHE A N 1
ATOM 715 C CA . PHE A 1 91 ? -0.053 11.227 15.984 1 98.25 91 PHE A CA 1
ATOM 716 C C . PHE A 1 91 ? -0.921 9.977 16.109 1 98.25 91 PHE A C 1
ATOM 718 O O . PHE A 1 91 ? -0.756 9.016 15.359 1 98.25 91 PHE A O 1
ATOM 725 N N . VAL A 1 92 ? -1.703 10.047 17 1 98.19 92 VAL A N 1
ATOM 726 C CA . VAL A 1 92 ? -2.568 8.906 17.266 1 98.19 92 VAL A CA 1
ATOM 727 C C . VAL A 1 92 ? -3.418 8.602 16.031 1 98.19 92 VAL A C 1
ATOM 729 O O . VAL A 1 92 ? -3.57 7.441 15.641 1 98.19 92 VAL A O 1
ATOM 732 N N . ARG A 1 93 ? -3.885 9.57 15.438 1 97.62 93 ARG A N 1
ATOM 733 C CA . ARG A 1 93 ? -4.723 9.391 14.25 1 97.62 93 ARG A CA 1
ATOM 734 C C . ARG A 1 93 ? -3.896 8.93 13.062 1 97.62 93 ARG A C 1
ATOM 736 O O . ARG A 1 93 ? -4.348 8.086 12.281 1 97.62 93 ARG A O 1
ATOM 743 N N . LEU A 1 94 ? -2.76 9.391 12.953 1 97.81 94 LEU A N 1
ATOM 744 C CA . LEU A 1 94 ? -1.879 8.961 11.867 1 97.81 94 LEU A CA 1
ATOM 745 C C . LEU A 1 94 ? -1.47 7.504 12.047 1 97.81 94 LEU A C 1
ATOM 747 O O . LEU A 1 94 ? -1.298 6.781 11.062 1 97.81 94 LEU A O 1
ATOM 751 N N . LYS A 1 95 ? -1.212 7.133 13.227 1 97.62 95 LYS A N 1
ATOM 752 C CA . LYS A 1 95 ? -0.877 5.734 13.477 1 97.62 95 LYS A CA 1
ATOM 753 C C . LYS A 1 95 ? -1.979 4.805 12.977 1 97.62 95 LYS A C 1
ATOM 755 O O . LYS A 1 95 ? -1.698 3.771 12.367 1 97.62 95 LYS A O 1
ATOM 760 N N . LYS A 1 96 ? -3.164 5.195 13.242 1 96.44 96 LYS A N 1
ATOM 761 C CA . LYS A 1 96 ? -4.293 4.426 12.727 1 96.44 96 LYS A CA 1
ATOM 762 C C . LYS A 1 96 ? -4.316 4.441 11.195 1 96.44 96 LYS A C 1
ATOM 764 O O . LYS A 1 96 ? -4.613 3.426 10.57 1 96.44 96 LYS A O 1
ATOM 769 N N . MET A 1 97 ? -4.016 5.594 10.633 1 96.62 97 MET A N 1
ATOM 770 C CA . MET A 1 97 ? -3.979 5.738 9.18 1 96.62 97 MET A CA 1
ATOM 771 C C . MET A 1 97 ? -2.93 4.816 8.562 1 96.62 97 MET A C 1
ATOM 773 O O . MET A 1 97 ? -3.17 4.203 7.523 1 96.62 97 MET A O 1
ATOM 777 N N . ILE A 1 98 ? -1.822 4.695 9.219 1 95.38 98 ILE A N 1
ATOM 778 C CA . ILE A 1 98 ? -0.748 3.834 8.742 1 95.38 98 ILE A CA 1
ATOM 779 C C . ILE A 1 98 ? -1.182 2.373 8.82 1 95.38 98 ILE A C 1
ATOM 781 O O . ILE A 1 98 ? -0.887 1.581 7.922 1 95.38 98 ILE A O 1
ATOM 785 N N . GLY A 1 99 ? -1.856 2.08 9.914 1 94.38 99 GLY A N 1
ATOM 786 C CA . GLY A 1 99 ? -2.432 0.747 9.984 1 94.38 99 GLY A CA 1
ATOM 787 C C . GLY A 1 99 ? -3.402 0.453 8.859 1 94.38 99 GLY A C 1
ATOM 788 O O . GLY A 1 99 ? -3.396 -0.646 8.297 1 94.38 99 GLY A O 1
ATOM 789 N N . PHE A 1 100 ? -4.172 1.433 8.609 1 94.38 100 PHE A N 1
ATOM 790 C CA . PHE A 1 100 ? -5.125 1.316 7.512 1 94.38 100 PHE A CA 1
ATOM 791 C C . PHE A 1 100 ? -4.402 1.107 6.188 1 94.38 100 PHE A C 1
ATOM 793 O O . PHE A 1 100 ? -4.773 0.229 5.406 1 94.38 100 PHE A O 1
ATOM 800 N N . ARG A 1 101 ? -3.43 1.842 5.906 1 95 101 ARG A N 1
ATOM 801 C CA . ARG A 1 101 ? -2.605 1.696 4.711 1 95 101 ARG A CA 1
ATOM 802 C C . ARG A 1 101 ? -2.084 0.27 4.574 1 95 101 ARG A C 1
ATOM 804 O O . ARG A 1 101 ? -2.117 -0.307 3.486 1 95 101 ARG A O 1
ATOM 811 N N . ASN A 1 102 ? -1.59 -0.235 5.645 1 93.69 102 ASN A N 1
ATOM 812 C CA . ASN A 1 102 ? -1.04 -1.587 5.645 1 93.69 102 ASN A CA 1
ATOM 813 C C . ASN A 1 102 ? -2.096 -2.621 5.262 1 93.69 102 ASN A C 1
ATOM 815 O O . ASN A 1 102 ? -1.803 -3.572 4.535 1 93.69 102 ASN A O 1
ATOM 819 N N . ARG A 1 103 ? -3.102 -2.371 5.793 1 94.25 103 ARG A N 1
ATOM 820 C CA . ARG A 1 103 ? -4.176 -3.299 5.453 1 94.25 103 ARG A CA 1
ATOM 821 C C . ARG A 1 103 ? -4.547 -3.193 3.979 1 94.25 103 ARG A C 1
ATOM 823 O O . ARG A 1 103 ? -4.836 -4.203 3.332 1 94.25 103 ARG A O 1
ATOM 830 N N . LEU A 1 104 ? -4.656 -2.018 3.424 1 95.38 104 LEU A N 1
ATOM 831 C CA . LEU A 1 104 ? -4.957 -1.792 2.014 1 95.38 104 LEU A CA 1
ATOM 832 C C . LEU A 1 104 ? -3.951 -2.516 1.123 1 95.38 104 LEU A C 1
ATOM 834 O O . LEU A 1 104 ? -4.297 -2.963 0.027 1 95.38 104 LEU A O 1
ATOM 838 N N . ILE A 1 105 ? -2.701 -2.658 1.607 1 93.81 105 ILE A N 1
ATOM 839 C CA . ILE A 1 105 ? -1.646 -3.215 0.766 1 93.81 105 ILE A CA 1
ATOM 840 C C . ILE A 1 105 ? -1.489 -4.707 1.056 1 93.81 105 ILE A C 1
ATOM 842 O O . ILE A 1 105 ? -1.662 -5.539 0.163 1 93.81 105 ILE A O 1
ATOM 846 N N . HIS A 1 106 ? -1.401 -5.168 2.27 1 92.38 106 HIS A N 1
ATOM 847 C CA . HIS A 1 106 ? -0.934 -6.512 2.592 1 92.38 106 HIS A CA 1
ATOM 848 C C . HIS A 1 106 ? -2.084 -7.398 3.055 1 92.38 106 HIS A C 1
ATOM 850 O O . HIS A 1 106 ? -1.957 -8.625 3.08 1 92.38 106 HIS A O 1
ATOM 856 N N . ARG A 1 107 ? -3.018 -6.77 3.475 1 92 107 ARG A N 1
ATOM 857 C CA . ARG A 1 107 ? -4.16 -7.531 3.967 1 92 107 ARG A CA 1
ATOM 858 C C . ARG A 1 107 ? -5.445 -7.102 3.271 1 92 107 ARG A C 1
ATOM 860 O O . ARG A 1 107 ? -6.496 -6.996 3.908 1 92 107 ARG A O 1
ATOM 867 N N . TYR A 1 108 ? -5.293 -6.77 2.094 1 90.94 108 TYR A N 1
ATOM 868 C CA . TYR A 1 108 ? -6.402 -6.246 1.304 1 90.94 108 TYR A CA 1
ATOM 869 C C . TYR A 1 108 ? -7.621 -7.156 1.404 1 90.94 108 TYR A C 1
ATOM 871 O O . TYR A 1 108 ? -8.758 -6.699 1.286 1 90.94 108 TYR A O 1
ATOM 879 N N . TRP A 1 109 ? -7.359 -8.453 1.612 1 87.88 109 TRP A N 1
ATOM 880 C CA . TRP A 1 109 ? -8.461 -9.406 1.636 1 87.88 109 TRP A CA 1
ATOM 881 C C . TRP A 1 109 ? -9.227 -9.32 2.955 1 87.88 109 TRP A C 1
ATOM 883 O O . TRP A 1 109 ? -10.328 -9.859 3.076 1 87.88 109 TRP A O 1
ATOM 893 N N . GLU A 1 110 ? -8.586 -8.664 3.928 1 89.31 110 GLU A N 1
ATOM 894 C CA . GLU A 1 110 ? -9.234 -8.516 5.227 1 89.31 110 GLU A CA 1
ATOM 895 C C . GLU A 1 110 ? -9.969 -7.184 5.324 1 89.31 110 GLU A C 1
ATOM 897 O O . GLU A 1 110 ? -10.734 -6.961 6.266 1 89.31 110 GLU A O 1
ATOM 902 N N . ILE A 1 111 ? -9.758 -6.41 4.328 1 90.56 111 ILE A N 1
ATOM 903 C CA . ILE A 1 111 ? -10.32 -5.07 4.477 1 90.56 111 ILE A CA 1
ATOM 904 C C . ILE A 1 111 ? -11.75 -5.051 3.941 1 90.56 111 ILE A C 1
ATOM 906 O O . ILE A 1 111 ? -12.047 -5.676 2.922 1 90.56 111 ILE A O 1
ATOM 910 N N . ASP A 1 112 ? -12.477 -4.402 4.715 1 93.62 112 ASP A N 1
ATOM 911 C CA . ASP A 1 112 ? -13.852 -4.141 4.32 1 93.62 112 ASP A CA 1
ATOM 912 C C . ASP A 1 112 ? -13.953 -2.857 3.5 1 93.62 112 ASP A C 1
ATOM 914 O O . ASP A 1 112 ? -13.695 -1.765 4.012 1 93.62 112 ASP A O 1
ATOM 918 N N . ASP A 1 113 ? -14.461 -3.055 2.332 1 96.56 113 ASP A N 1
ATOM 919 C CA . ASP A 1 113 ? -14.539 -1.921 1.416 1 96.56 113 ASP A CA 1
ATOM 920 C C . ASP A 1 113 ? -15.43 -0.817 1.983 1 96.56 113 ASP A C 1
ATOM 922 O O . ASP A 1 113 ? -15.172 0.368 1.76 1 96.56 113 ASP A O 1
ATOM 926 N N . LYS A 1 114 ? -16.375 -1.168 2.717 1 96.38 114 LYS A N 1
ATOM 927 C CA . LYS A 1 114 ? -17.234 -0.156 3.32 1 96.38 114 LYS A CA 1
ATOM 928 C C . LYS A 1 114 ? -16.484 0.668 4.355 1 96.38 114 LYS A C 1
ATOM 930 O O . LYS A 1 114 ? -16.703 1.875 4.48 1 96.38 114 LYS A O 1
ATOM 935 N N . LYS A 1 115 ? -15.633 -0.026 5.016 1 94.94 115 LYS A N 1
ATOM 936 C CA . LYS A 1 115 ? -14.82 0.684 6.004 1 94.94 115 LYS A CA 1
ATOM 937 C C . LYS A 1 115 ? -13.828 1.623 5.324 1 94.94 115 LYS A C 1
ATOM 939 O O . LYS A 1 115 ? -13.57 2.723 5.816 1 94.94 115 LYS A O 1
ATOM 944 N N . VAL A 1 116 ? -13.367 1.192 4.277 1 97.12 116 VAL A N 1
ATOM 945 C CA . VAL A 1 116 ? -12.469 2.057 3.518 1 97.12 116 VAL A CA 1
ATOM 946 C C . VAL A 1 116 ? -13.219 3.301 3.051 1 97.12 116 VAL A C 1
ATOM 948 O O . VAL A 1 116 ? -12.727 4.422 3.197 1 97.12 116 VAL A O 1
ATOM 951 N N . TYR A 1 117 ? -14.336 3.082 2.545 1 97.31 117 TYR A N 1
ATOM 952 C CA . TYR A 1 117 ? -15.18 4.168 2.066 1 97.31 117 TYR A CA 1
ATOM 953 C C . TYR A 1 117 ? -15.5 5.148 3.189 1 97.31 117 TYR A C 1
ATOM 955 O O . TYR A 1 117 ? -15.398 6.363 3.01 1 97.31 117 TYR A O 1
ATOM 963 N N . GLU A 1 118 ? -15.742 4.598 4.426 1 94 118 GLU A N 1
ATOM 964 C CA . GLU A 1 118 ? -16.062 5.422 5.59 1 94 118 GLU A CA 1
ATOM 965 C C . GLU A 1 118 ? -14.844 6.234 6.031 1 94 118 GLU A C 1
ATOM 967 O O . GLU A 1 118 ? -14.969 7.414 6.363 1 94 118 GLU A O 1
ATOM 972 N N . TYR A 1 119 ? -13.938 5.523 5.824 1 94.69 119 TYR A N 1
ATOM 973 C CA . TYR A 1 119 ? -12.703 6.211 6.184 1 94.69 119 TYR A CA 1
ATOM 974 C C . TYR A 1 119 ? -12.438 7.383 5.246 1 94.69 119 TYR A C 1
ATOM 976 O O . TYR A 1 119 ? -12.062 8.469 5.688 1 94.69 119 TYR A O 1
ATOM 984 N N . ALA A 1 120 ? -12.516 7.152 4.215 1 95 120 ALA A N 1
ATOM 985 C CA . ALA A 1 120 ? -12.312 8.18 3.193 1 95 120 ALA A CA 1
ATOM 986 C C . ALA A 1 120 ? -13.25 9.359 3.408 1 95 120 ALA A C 1
ATOM 988 O O . ALA A 1 120 ? -12.945 10.484 3.014 1 95 120 ALA A O 1
ATOM 989 N N . GLN A 1 121 ? -14.242 9.258 3.859 1 92.5 121 GLN A N 1
ATOM 990 C CA . GLN A 1 121 ? -15.203 10.336 4.027 1 92.5 121 GLN A CA 1
ATOM 991 C C . GLN A 1 121 ? -14.938 11.125 5.309 1 92.5 121 GLN A C 1
ATOM 993 O O . GLN A 1 121 ? -15.055 12.352 5.324 1 92.5 121 GLN A O 1
ATOM 998 N N . LYS A 1 122 ? -14.414 10.273 6.488 1 91.56 122 LYS A N 1
ATOM 999 C CA . LYS A 1 122 ? -14.453 10.906 7.805 1 91.56 122 LYS A CA 1
ATOM 1000 C C . LYS A 1 122 ? -13.047 11.289 8.273 1 91.56 122 LYS A C 1
ATOM 1002 O O . LYS A 1 122 ? -12.891 12.172 9.125 1 91.56 122 LYS A O 1
ATOM 1007 N N . ASP A 1 123 ? -12.148 10.719 7.598 1 93.38 123 ASP A N 1
ATOM 1008 C CA . ASP A 1 123 ? -10.852 10.82 8.266 1 93.38 123 ASP A CA 1
ATOM 1009 C C . ASP A 1 123 ? -9.836 11.547 7.387 1 93.38 123 ASP A C 1
ATOM 1011 O O . ASP A 1 123 ? -8.664 11.664 7.75 1 93.38 123 ASP A O 1
ATOM 1015 N N . LEU A 1 124 ? -10.297 12.102 6.234 1 95.75 124 LEU A N 1
ATOM 1016 C CA . LEU A 1 124 ? -9.367 12.812 5.363 1 95.75 124 LEU A CA 1
ATOM 1017 C C . LEU A 1 124 ? -8.844 14.078 6.039 1 95.75 124 LEU A C 1
ATOM 1019 O O . LEU A 1 124 ? -7.805 14.602 5.656 1 95.75 124 LEU A O 1
ATOM 1023 N N . LYS A 1 125 ? -9.586 14.5 7.105 1 96.56 125 LYS A N 1
ATOM 1024 C CA . LYS A 1 125 ? -9.172 15.68 7.859 1 96.56 125 LYS A CA 1
ATOM 1025 C C . LYS A 1 125 ? -7.785 15.484 8.461 1 96.56 125 LYS A C 1
ATOM 1027 O O . LYS A 1 125 ? -7.027 16.453 8.617 1 96.56 125 LYS A O 1
ATOM 1032 N N . ASP A 1 126 ? -7.539 14.25 8.727 1 97.69 126 ASP A N 1
ATOM 1033 C CA . ASP A 1 126 ? -6.234 13.945 9.312 1 97.69 126 ASP A CA 1
ATOM 1034 C C . ASP A 1 126 ? -5.102 14.352 8.367 1 97.69 126 ASP A C 1
ATOM 1036 O O . ASP A 1 126 ? -4.035 14.773 8.812 1 97.69 126 ASP A O 1
ATOM 1040 N N . LEU A 1 127 ? -5.352 14.211 7.066 1 98 127 LEU A N 1
ATOM 1041 C CA . LEU A 1 127 ? -4.336 14.594 6.098 1 98 127 LEU A CA 1
ATOM 1042 C C . LEU A 1 127 ? -4.176 16.109 6.055 1 98 127 LEU A C 1
ATOM 1044 O O . LEU A 1 127 ? -3.055 16.625 5.992 1 98 127 LEU A O 1
ATOM 1048 N N . TYR A 1 128 ? -5.227 16.766 6.191 1 97.38 128 TYR A N 1
ATOM 1049 C CA . TYR A 1 128 ? -5.156 18.219 6.234 1 97.38 128 TYR A CA 1
ATOM 1050 C C . TYR A 1 128 ? -4.477 18.703 7.512 1 97.38 128 TYR A C 1
ATOM 1052 O O . TYR A 1 128 ? -3.635 19.594 7.477 1 97.38 128 TYR A O 1
ATOM 1060 N N . ASP A 1 129 ? -4.895 18.094 8.547 1 98.12 129 ASP A N 1
ATOM 1061 C CA . ASP A 1 129 ? -4.285 18.469 9.82 1 98.12 129 ASP A CA 1
ATOM 1062 C C . ASP A 1 129 ? -2.777 18.219 9.805 1 98.12 129 ASP A C 1
ATOM 1064 O O . ASP A 1 129 ? -2.004 19.016 10.336 1 98.12 129 ASP A O 1
ATOM 1068 N N . PHE A 1 130 ? -2.469 17.109 9.195 1 98.5 130 PHE A N 1
ATOM 1069 C CA . PHE A 1 130 ? -1.045 16.828 9.047 1 98.5 130 PHE A CA 1
ATOM 1070 C C . PHE A 1 130 ? -0.354 17.922 8.242 1 98.5 130 PHE A C 1
ATOM 1072 O O . PHE A 1 130 ? 0.677 18.453 8.664 1 98.5 130 PHE A O 1
ATOM 1079 N N . ILE A 1 131 ? -0.895 18.234 7.137 1 97.5 131 ILE A N 1
ATOM 1080 C CA . ILE A 1 131 ? -0.279 19.266 6.297 1 97.5 131 ILE A CA 1
ATOM 1081 C C . ILE A 1 131 ? -0.166 20.578 7.078 1 97.5 131 ILE A C 1
ATOM 1083 O O . ILE A 1 131 ? 0.872 21.234 7.039 1 97.5 131 ILE A O 1
ATOM 1087 N N . ASN A 1 132 ? -1.107 20.859 7.77 1 97.19 132 ASN A N 1
ATOM 1088 C CA . ASN A 1 132 ? -1.091 22.109 8.539 1 97.19 132 ASN A CA 1
ATOM 1089 C C . ASN A 1 132 ? 0.002 22.094 9.602 1 97.19 132 ASN A C 1
ATOM 1091 O O . ASN A 1 132 ? 0.675 23.109 9.82 1 97.19 132 ASN A O 1
ATOM 1095 N N . GLU A 1 133 ? 0.085 20.984 10.211 1 97.19 133 GLU A N 1
ATOM 1096 C CA . GLU A 1 133 ? 1.095 20.906 11.258 1 97.19 133 GLU A CA 1
ATOM 1097 C C . GLU A 1 133 ? 2.504 20.953 10.672 1 97.19 133 GLU A C 1
ATOM 1099 O O . GLU A 1 133 ? 3.396 21.594 11.242 1 97.19 133 GLU A O 1
ATOM 1104 N N . ILE A 1 134 ? 2.627 20.297 9.648 1 95.12 134 ILE A N 1
ATOM 1105 C CA . ILE A 1 134 ? 3.982 20.266 9.109 1 95.12 134 ILE A CA 1
ATOM 1106 C C . ILE A 1 134 ? 4.32 21.625 8.492 1 95.12 134 ILE A C 1
ATOM 1108 O O . ILE A 1 134 ? 5.488 22.016 8.438 1 95.12 134 ILE A O 1
ATOM 1112 N N . LYS A 1 135 ? 3.379 22.297 7.883 1 92.94 135 LYS A N 1
ATOM 1113 C CA . LYS A 1 135 ? 3.627 23.609 7.281 1 92.94 135 LYS A CA 1
ATOM 1114 C C . LYS A 1 135 ? 4.191 24.578 8.305 1 92.94 135 LYS A C 1
ATOM 1116 O O . LYS A 1 135 ? 4.859 25.562 7.938 1 92.94 135 LYS A O 1
ATOM 1121 N N . LYS A 1 136 ? 3.92 24.281 9.555 1 92.19 136 LYS A N 1
ATOM 1122 C CA . LYS A 1 136 ? 4.445 25.141 10.617 1 92.19 136 LYS A CA 1
ATOM 1123 C C . LYS A 1 136 ? 5.969 25.078 10.672 1 92.19 136 LYS A C 1
ATOM 1125 O O . LYS A 1 136 ? 6.617 25.938 11.266 1 92.19 136 LYS A O 1
ATOM 1130 N N . LEU A 1 137 ? 6.379 24.047 10.102 1 88.62 137 LEU A N 1
ATOM 1131 C CA . LEU A 1 137 ? 7.828 23.859 10.102 1 88.62 137 LEU A CA 1
ATOM 1132 C C . LEU A 1 137 ? 8.477 24.75 9.047 1 88.62 137 LEU A C 1
ATOM 1134 O O . LEU A 1 137 ? 9.703 24.922 9.039 1 88.62 137 LEU A O 1
ATOM 1138 N N . PHE A 1 138 ? 7.703 25.203 8.203 1 83.5 138 PHE A N 1
ATOM 1139 C CA . PHE A 1 138 ? 8.25 26.031 7.129 1 83.5 138 PHE A CA 1
ATOM 1140 C C . PHE A 1 138 ? 7.586 27.406 7.105 1 83.5 138 PHE A C 1
ATOM 1142 O O . PHE A 1 138 ? 6.461 27.562 7.582 1 83.5 138 PHE A O 1
ATOM 1149 N N . MET B 1 1 ? 4.824 -28.297 8.453 1 66.44 1 MET B N 1
ATOM 1150 C CA . MET B 1 1 ? 3.398 -28 8.531 1 66.44 1 MET B CA 1
ATOM 1151 C C . MET B 1 1 ? 2.797 -27.844 7.137 1 66.44 1 MET B C 1
ATOM 1153 O O . MET B 1 1 ? 3.48 -27.422 6.203 1 66.44 1 MET B O 1
ATOM 1157 N N . ASN B 1 2 ? 1.672 -28.344 6.855 1 86.12 2 ASN B N 1
ATOM 1158 C CA . ASN B 1 2 ? 1.115 -28.609 5.535 1 86.12 2 ASN B CA 1
ATOM 1159 C C . ASN B 1 2 ? 0.547 -27.359 4.887 1 86.12 2 ASN B C 1
ATOM 1161 O O . ASN B 1 2 ? 0.045 -26.469 5.582 1 86.12 2 ASN B O 1
ATOM 1165 N N . ILE B 1 3 ? 0.845 -27.094 3.66 1 91.31 3 ILE B N 1
ATOM 1166 C CA . ILE B 1 3 ? 0.332 -26.016 2.828 1 91.31 3 ILE B CA 1
ATOM 1167 C C . ILE B 1 3 ? -1.186 -25.922 2.975 1 91.31 3 ILE B C 1
ATOM 1169 O O . ILE B 1 3 ? -1.877 -26.938 2.961 1 91.31 3 ILE B O 1
ATOM 1173 N N . ASP B 1 4 ? -1.696 -24.734 3.367 1 93.81 4 ASP B N 1
ATOM 1174 C CA . ASP B 1 4 ? -3.129 -24.438 3.377 1 93.81 4 ASP B CA 1
ATOM 1175 C C . ASP B 1 4 ? -3.648 -24.203 1.96 1 93.81 4 ASP B C 1
ATOM 1177 O O . ASP B 1 4 ? -3.621 -23.078 1.464 1 93.81 4 ASP B O 1
ATOM 1181 N N . LEU B 1 5 ? -4.125 -25.266 1.338 1 94.5 5 LEU B N 1
ATOM 1182 C CA . LEU B 1 5 ? -4.523 -25.234 -0.066 1 94.5 5 LEU B CA 1
ATOM 1183 C C . LEU B 1 5 ? -5.668 -24.25 -0.29 1 94.5 5 LEU B C 1
ATOM 1185 O O . LEU B 1 5 ? -5.773 -23.656 -1.361 1 94.5 5 LEU B O 1
ATOM 1189 N N . GLU B 1 6 ? -6.473 -24.172 0.705 1 95 6 GLU B N 1
ATOM 1190 C CA . GLU B 1 6 ? -7.582 -23.234 0.576 1 95 6 GLU B CA 1
ATOM 1191 C C . GLU B 1 6 ? -7.086 -21.797 0.503 1 95 6 GLU B C 1
ATOM 1193 O O . GLU B 1 6 ? -7.629 -20.984 -0.248 1 95 6 GLU B O 1
ATOM 1198 N N . LYS B 1 7 ? -6.121 -21.5 1.286 1 94.12 7 LYS B N 1
ATOM 1199 C CA . LYS B 1 7 ? -5.516 -20.172 1.247 1 94.12 7 LYS B CA 1
ATOM 1200 C C . LYS B 1 7 ? -4.879 -19.906 -0.113 1 94.12 7 LYS B C 1
ATOM 1202 O O . LYS B 1 7 ? -5.031 -18.812 -0.666 1 94.12 7 LYS B O 1
ATOM 1207 N N . ILE B 1 8 ? -4.242 -20.891 -0.654 1 96.44 8 ILE B N 1
ATOM 1208 C CA . ILE B 1 8 ? -3.6 -20.734 -1.956 1 96.44 8 ILE B CA 1
ATOM 1209 C C . ILE B 1 8 ? -4.66 -20.531 -3.033 1 96.44 8 ILE B C 1
ATOM 1211 O O . ILE B 1 8 ? -4.52 -19.656 -3.891 1 96.44 8 ILE B O 1
ATOM 1215 N N . LYS B 1 9 ? -5.684 -21.328 -2.961 1 96.62 9 LYS B N 1
ATOM 1216 C CA . LYS B 1 9 ? -6.762 -21.203 -3.938 1 96.62 9 LYS B CA 1
ATOM 1217 C C . LYS B 1 9 ? -7.391 -19.812 -3.902 1 96.62 9 LYS B C 1
ATOM 1219 O O . LYS B 1 9 ? -7.715 -19.25 -4.945 1 96.62 9 LYS B O 1
ATOM 1224 N N . GLN B 1 10 ? -7.531 -19.359 -2.641 1 96.81 10 GLN B N 1
ATOM 1225 C CA . GLN B 1 10 ? -8.125 -18.031 -2.498 1 96.81 10 GLN B CA 1
ATOM 1226 C C . GLN B 1 10 ? -7.227 -16.953 -3.104 1 96.81 10 GLN B C 1
ATOM 1228 O O . GLN B 1 10 ? -7.711 -16.047 -3.783 1 96.81 10 GLN B O 1
ATOM 1233 N N . ARG B 1 11 ? -5.98 -17.094 -2.887 1 97.62 11 ARG B N 1
ATOM 1234 C CA . ARG B 1 11 ? -5.043 -16.109 -3.426 1 97.62 11 ARG B CA 1
ATOM 1235 C C . ARG B 1 11 ? -4.938 -16.234 -4.941 1 97.62 11 ARG B C 1
ATOM 1237 O O . ARG B 1 11 ? -4.801 -15.219 -5.641 1 97.62 11 ARG B O 1
ATOM 1244 N N . VAL B 1 12 ? -4.996 -17.438 -5.461 1 98 12 VAL B N 1
ATOM 1245 C CA . VAL B 1 12 ? -5.023 -17.641 -6.902 1 98 12 VAL B CA 1
ATOM 1246 C C . VAL B 1 12 ? -6.27 -16.984 -7.496 1 98 12 VAL B C 1
ATOM 1248 O O . VAL B 1 12 ? -6.195 -16.328 -8.531 1 98 12 VAL B O 1
ATOM 1251 N N . SER B 1 13 ? -7.297 -17.203 -6.812 1 98 13 SER B N 1
ATOM 1252 C CA . SER B 1 13 ? -8.531 -16.578 -7.262 1 98 13 SER B CA 1
ATOM 1253 C C . SER B 1 13 ? -8.398 -15.055 -7.262 1 98 13 SER B C 1
ATOM 1255 O O . SER B 1 13 ? -8.883 -14.383 -8.172 1 98 13 SER B O 1
ATOM 1257 N N . ASP B 1 14 ? -7.828 -14.484 -6.199 1 97.69 14 ASP B N 1
ATOM 1258 C CA . ASP B 1 14 ? -7.586 -13.047 -6.137 1 97.69 14 ASP B CA 1
ATOM 1259 C C . ASP B 1 14 ? -6.793 -12.57 -7.352 1 97.69 14 ASP B C 1
ATOM 1261 O O . ASP B 1 14 ? -7.105 -11.531 -7.938 1 97.69 14 ASP B O 1
ATOM 1265 N N . ILE B 1 15 ? -5.758 -13.359 -7.699 1 98.38 15 ILE B N 1
ATOM 1266 C CA . ILE B 1 15 ? -4.914 -13 -8.836 1 98.38 15 ILE B CA 1
ATOM 1267 C C . ILE B 1 15 ? -5.75 -13 -10.117 1 98.38 15 ILE B C 1
ATOM 1269 O O . ILE B 1 15 ? -5.723 -12.031 -10.883 1 98.38 15 ILE B O 1
ATOM 1273 N N . ILE B 1 16 ? -6.516 -14.047 -10.297 1 98.25 16 ILE B N 1
ATOM 1274 C CA . ILE B 1 16 ? -7.305 -14.211 -11.516 1 98.25 16 ILE B CA 1
ATOM 1275 C C . ILE B 1 16 ? -8.352 -13.102 -11.609 1 98.25 16 ILE B C 1
ATOM 1277 O O . ILE B 1 16 ? -8.547 -12.523 -12.68 1 98.25 16 ILE B O 1
ATOM 1281 N N . GLU B 1 17 ? -8.922 -12.867 -10.5 1 97.75 17 GLU B N 1
ATOM 1282 C CA . GLU B 1 17 ? -9.922 -11.805 -10.484 1 97.75 17 GLU B CA 1
ATOM 1283 C C . GLU B 1 17 ? -9.289 -10.453 -10.812 1 97.75 17 GLU B C 1
ATOM 1285 O O . GLU B 1 17 ? -9.875 -9.648 -11.547 1 97.75 17 GLU B O 1
ATOM 1290 N N . SER B 1 18 ? -8.188 -10.164 -10.266 1 98.12 18 SER B N 1
ATOM 1291 C CA . SER B 1 18 ? -7.484 -8.922 -10.57 1 98.12 18 SER B CA 1
ATOM 1292 C C . SER B 1 18 ? -7.121 -8.844 -12.047 1 98.12 18 SER B C 1
ATOM 1294 O O . SER B 1 18 ? -7.277 -7.793 -12.672 1 98.12 18 SER B O 1
ATOM 1296 N N . ILE B 1 19 ? -6.625 -9.977 -12.578 1 98.25 19 ILE B N 1
ATOM 1297 C CA . ILE B 1 19 ? -6.273 -10.023 -13.992 1 98.25 19 ILE B CA 1
ATOM 1298 C C . ILE B 1 19 ? -7.504 -9.703 -14.836 1 98.25 19 ILE B C 1
ATOM 1300 O O . ILE B 1 19 ? -7.414 -8.977 -15.828 1 98.25 19 ILE B O 1
ATOM 1304 N N . GLU B 1 20 ? -8.531 -10.273 -14.484 1 98.19 20 GLU B N 1
ATOM 1305 C CA . GLU B 1 20 ? -9.766 -10.016 -15.219 1 98.19 20 GLU B CA 1
ATOM 1306 C C . GLU B 1 20 ? -10.102 -8.531 -15.227 1 98.19 20 GLU B C 1
ATOM 1308 O O . GLU B 1 20 ? -10.477 -7.98 -16.266 1 98.19 20 GLU B O 1
ATOM 1313 N N . GLU B 1 21 ? -10.07 -7.91 -14.023 1 98.31 21 GLU B N 1
ATOM 1314 C CA . GLU B 1 21 ? -10.367 -6.484 -13.953 1 98.31 21 GLU B CA 1
ATOM 1315 C C . GLU B 1 21 ? -9.359 -5.672 -14.766 1 98.31 21 GLU B C 1
ATOM 1317 O O . GLU B 1 21 ? -9.727 -4.703 -15.43 1 98.31 21 GLU B O 1
ATOM 1322 N N . ILE B 1 22 ? -8.156 -6.078 -14.758 1 98.56 22 ILE B N 1
ATOM 1323 C CA . ILE B 1 22 ? -7.109 -5.398 -15.516 1 98.56 22 ILE B CA 1
ATOM 1324 C C . ILE B 1 22 ? -7.391 -5.535 -17.016 1 98.56 22 ILE B C 1
ATOM 1326 O O . ILE B 1 22 ? -7.289 -4.559 -17.766 1 98.56 22 ILE B O 1
ATOM 1330 N N . ASN B 1 23 ? -7.723 -6.723 -17.375 1 98.12 23 ASN B N 1
ATOM 1331 C CA . ASN B 1 23 ? -8.039 -6.961 -18.781 1 98.12 23 ASN B CA 1
ATOM 1332 C C . ASN B 1 23 ? -9.211 -6.098 -19.234 1 98.12 23 ASN B C 1
ATOM 1334 O O . ASN B 1 23 ? -9.203 -5.586 -20.359 1 98.12 23 ASN B O 1
ATOM 1338 N N . LYS B 1 24 ? -10.148 -6.039 -18.422 1 97.94 24 LYS B N 1
ATOM 1339 C CA . LYS B 1 24 ? -11.266 -5.164 -18.766 1 97.94 24 LYS B CA 1
ATOM 1340 C C . LYS B 1 24 ? -10.797 -3.734 -19 1 97.94 24 LYS B C 1
ATOM 1342 O O . LYS B 1 24 ? -11.219 -3.092 -19.969 1 97.94 24 LYS B O 1
ATOM 1347 N N . LEU B 1 25 ? -10 -3.25 -18.141 1 98.25 25 LEU B N 1
ATOM 1348 C CA . LEU B 1 25 ? -9.492 -1.886 -18.25 1 98.25 25 LEU B CA 1
ATOM 1349 C C . LEU B 1 25 ? -8.648 -1.712 -19.5 1 98.25 25 LEU B C 1
ATOM 1351 O O . LEU B 1 25 ? -8.789 -0.716 -20.219 1 98.25 25 LEU B O 1
ATOM 1355 N N . THR B 1 26 ? -7.762 -2.754 -19.75 1 97.75 26 THR B N 1
ATOM 1356 C CA . THR B 1 26 ? -6.809 -2.598 -20.844 1 97.75 26 THR B CA 1
ATOM 1357 C C . THR B 1 26 ? -7.473 -2.908 -22.188 1 97.75 26 THR B C 1
ATOM 1359 O O . THR B 1 26 ? -6.898 -2.645 -23.234 1 97.75 26 THR B O 1
ATOM 1362 N N . SER B 1 27 ? -8.617 -3.465 -22.156 1 97.25 27 SER B N 1
ATOM 1363 C CA . SER B 1 27 ? -9.359 -3.738 -23.375 1 97.25 27 SER B CA 1
ATOM 1364 C C . SER B 1 27 ? -10.148 -2.512 -23.828 1 97.25 27 SER B C 1
ATOM 1366 O O . SER B 1 27 ? -10.672 -2.482 -24.953 1 97.25 27 SER B O 1
ATOM 1368 N N . MET B 1 28 ? -10.289 -1.555 -22.984 1 96.5 28 MET B N 1
ATOM 1369 C CA . MET B 1 28 ? -10.938 -0.302 -23.344 1 96.5 28 MET B CA 1
ATOM 1370 C C . MET B 1 28 ? -10.18 0.393 -24.469 1 96.5 28 MET B C 1
ATOM 1372 O O . MET B 1 28 ? -8.984 0.151 -24.656 1 96.5 28 MET B O 1
ATOM 1376 N N . ASP B 1 29 ? -10.859 1.149 -25.141 1 97 29 ASP B N 1
ATOM 1377 C CA . ASP B 1 29 ? -10.172 2.062 -26.047 1 97 29 ASP B CA 1
ATOM 1378 C C . ASP B 1 29 ? -9.156 2.924 -25.297 1 97 29 ASP B C 1
ATOM 1380 O O . ASP B 1 29 ? -9.477 3.492 -24.25 1 97 29 ASP B O 1
ATOM 1384 N N . GLU B 1 30 ? -8 2.928 -25.766 1 94.19 30 GLU B N 1
ATOM 1385 C CA . GLU B 1 30 ? -6.918 3.572 -25.031 1 94.19 30 GLU B CA 1
ATOM 1386 C C . GLU B 1 30 ? -7.23 5.043 -24.766 1 94.19 30 GLU B C 1
ATOM 1388 O O . GLU B 1 30 ? -6.934 5.559 -23.688 1 94.19 30 GLU B O 1
ATOM 1393 N N . GLY B 1 31 ? -7.656 5.762 -25.781 1 95.5 31 GLY B N 1
ATOM 1394 C CA . GLY B 1 31 ? -8.062 7.141 -25.562 1 95.5 31 GLY B CA 1
ATOM 1395 C C . GLY B 1 31 ? -9.047 7.312 -24.438 1 95.5 31 GLY B C 1
ATOM 1396 O O . GLY B 1 31 ? -8.906 8.227 -23.609 1 95.5 31 GLY B O 1
ATOM 1397 N N . GLU B 1 32 ? -10.047 6.406 -24.375 1 96.38 32 GLU B N 1
ATOM 1398 C CA . GLU B 1 32 ? -11.039 6.434 -23.312 1 96.38 32 GLU B CA 1
ATOM 1399 C C . GLU B 1 32 ? -10.414 6.078 -21.969 1 96.38 32 GLU B C 1
ATOM 1401 O O . GLU B 1 32 ? -10.797 6.633 -20.938 1 96.38 32 GLU B O 1
ATOM 1406 N N . PHE B 1 33 ? -9.531 5.191 -22.078 1 97.88 33 PHE B N 1
ATOM 1407 C CA . PHE B 1 33 ? -8.859 4.75 -20.859 1 97.88 33 PHE B CA 1
ATOM 1408 C C . PHE B 1 33 ? -8.211 5.93 -20.141 1 97.88 33 PHE B C 1
ATOM 1410 O O . PHE B 1 33 ? -8.367 6.082 -18.922 1 97.88 33 PHE B O 1
ATOM 1417 N N . TRP B 1 34 ? -7.555 6.848 -20.844 1 96.88 34 TRP B N 1
ATOM 1418 C CA . TRP B 1 34 ? -6.715 7.863 -20.203 1 96.88 34 TRP B CA 1
ATOM 1419 C C . TRP B 1 34 ? -7.535 9.086 -19.828 1 96.88 34 TRP B C 1
ATOM 1421 O O . TRP B 1 34 ? -7.055 9.961 -19.094 1 96.88 34 TRP B O 1
ATOM 1431 N N . VAL B 1 35 ? -8.945 9.164 -20.156 1 96.75 35 VAL B N 1
ATOM 1432 C CA . VAL B 1 35 ? -9.82 10.297 -19.859 1 96.75 35 VAL B CA 1
ATOM 1433 C C . VAL B 1 35 ? -10.273 10.234 -18.406 1 96.75 35 VAL B C 1
ATOM 1435 O O . VAL B 1 35 ? -10.453 11.273 -17.766 1 96.75 35 VAL B O 1
ATOM 1438 N N . ASP B 1 36 ? -10.281 9.086 -17.938 1 96.56 36 ASP B N 1
ATOM 1439 C CA . ASP B 1 36 ? -10.797 8.867 -16.594 1 96.56 36 ASP B CA 1
ATOM 1440 C C . ASP B 1 36 ? -9.695 8.391 -15.656 1 96.56 36 ASP B C 1
ATOM 1442 O O . ASP B 1 36 ? -9.234 7.25 -15.75 1 96.56 36 ASP B O 1
ATOM 1446 N N . LYS B 1 37 ? -9.445 9.203 -14.695 1 96.44 37 LYS B N 1
ATOM 1447 C CA . LYS B 1 37 ? -8.336 8.922 -13.781 1 96.44 37 LYS B CA 1
ATOM 1448 C C . LYS B 1 37 ? -8.602 7.652 -12.977 1 96.44 37 LYS B C 1
ATOM 1450 O O . LYS B 1 37 ? -7.668 7.027 -12.469 1 96.44 37 LYS B O 1
ATOM 1455 N N . ARG B 1 38 ? -9.867 7.352 -12.859 1 97.81 38 ARG B N 1
ATOM 1456 C CA . ARG B 1 38 ? -10.211 6.125 -12.141 1 97.81 38 ARG B CA 1
ATOM 1457 C C . ARG B 1 38 ? -9.609 4.902 -12.828 1 97.81 38 ARG B C 1
ATOM 1459 O O . ARG B 1 38 ? -9.328 3.895 -12.18 1 97.81 38 ARG B O 1
ATOM 1466 N N . ASN B 1 39 ? -9.508 4.934 -14.125 1 98.5 39 ASN B N 1
ATOM 1467 C CA . ASN B 1 39 ? -9.031 3.77 -14.867 1 98.5 39 ASN B CA 1
ATOM 1468 C C . ASN B 1 39 ? -7.594 3.414 -14.492 1 98.5 39 ASN B C 1
ATOM 1470 O O . ASN B 1 39 ? -7.32 2.293 -14.062 1 98.5 39 ASN B O 1
ATOM 1474 N N . ILE B 1 40 ? -6.727 4.402 -14.586 1 98.5 40 ILE B N 1
ATOM 1475 C CA . ILE B 1 40 ? -5.328 4.105 -14.297 1 98.5 40 ILE B CA 1
ATOM 1476 C C . ILE B 1 40 ? -5.156 3.834 -12.805 1 98.5 40 ILE B C 1
ATOM 1478 O O . ILE B 1 40 ? -4.367 2.971 -12.414 1 98.5 40 ILE B O 1
ATOM 1482 N N . ALA B 1 41 ? -5.844 4.516 -12.023 1 98.25 41 ALA B N 1
ATOM 1483 C CA . ALA B 1 41 ? -5.762 4.27 -10.586 1 98.25 41 ALA B CA 1
ATOM 1484 C C . ALA B 1 41 ? -6.227 2.857 -10.242 1 98.25 41 ALA B C 1
ATOM 1486 O O . ALA B 1 41 ? -5.578 2.156 -9.461 1 98.25 41 ALA B O 1
ATOM 1487 N N . SER B 1 42 ? -7.422 2.525 -10.773 1 98.62 42 SER B N 1
ATOM 1488 C CA . SER B 1 42 ? -7.934 1.175 -10.57 1 98.62 42 SER B CA 1
ATOM 1489 C C . SER B 1 42 ? -6.953 0.126 -11.078 1 98.62 42 SER B C 1
ATOM 1491 O O . SER B 1 42 ? -6.719 -0.887 -10.422 1 98.62 42 SER B O 1
ATOM 1493 N N . LEU B 1 43 ? -6.465 0.336 -12.273 1 98.69 43 LEU B N 1
ATOM 1494 C CA . LEU B 1 43 ? -5.504 -0.578 -12.883 1 98.69 43 LEU B CA 1
ATOM 1495 C C . LEU B 1 43 ? -4.305 -0.791 -11.961 1 98.69 43 LEU B C 1
ATOM 1497 O O . LEU B 1 43 ? -3.887 -1.929 -11.734 1 98.69 43 LEU B O 1
ATOM 1501 N N . LYS B 1 44 ? -3.832 0.285 -11.484 1 98.5 44 LYS B N 1
ATOM 1502 C CA . LYS B 1 44 ? -2.688 0.2 -10.586 1 98.5 44 LYS B CA 1
ATOM 1503 C C . LYS B 1 44 ? -3.039 -0.578 -9.32 1 98.5 44 LYS B C 1
ATOM 1505 O O . LYS B 1 44 ? -2.25 -1.401 -8.852 1 98.5 44 LYS B O 1
ATOM 1510 N N . TYR B 1 45 ? -4.105 -0.377 -8.797 1 98.25 45 TYR B N 1
ATOM 1511 C CA . TYR B 1 45 ? -4.469 -1.079 -7.57 1 98.25 45 TYR B CA 1
ATOM 1512 C C . TYR B 1 45 ? -4.691 -2.562 -7.836 1 98.25 45 TYR B C 1
ATOM 1514 O O . TYR B 1 45 ? -4.332 -3.408 -7.016 1 98.25 45 TYR B O 1
ATOM 1522 N N . PHE B 1 46 ? -5.414 -2.881 -8.906 1 98.31 46 PHE B N 1
ATOM 1523 C CA . PHE B 1 46 ? -5.613 -4.289 -9.234 1 98.31 46 PHE B CA 1
ATOM 1524 C C . PHE B 1 46 ? -4.277 -4.988 -9.461 1 98.31 46 PHE B C 1
ATOM 1526 O O . PHE B 1 46 ? -4.117 -6.156 -9.102 1 98.31 46 PHE B O 1
ATOM 1533 N N . LEU B 1 47 ? -3.326 -4.277 -10.125 1 98.12 47 LEU B N 1
ATOM 1534 C CA . LEU B 1 47 ? -1.981 -4.828 -10.258 1 98.12 47 LEU B CA 1
ATOM 1535 C C . LEU B 1 47 ? -1.357 -5.082 -8.891 1 98.12 47 LEU B C 1
ATOM 1537 O O . LEU B 1 47 ? -0.791 -6.152 -8.656 1 98.12 47 LEU B O 1
ATOM 1541 N N . LEU B 1 48 ? -1.53 -4.141 -8.047 1 97.81 48 LEU B N 1
ATOM 1542 C CA . LEU B 1 48 ? -0.996 -4.285 -6.699 1 97.81 48 LEU B CA 1
ATOM 1543 C C . LEU B 1 48 ? -1.615 -5.488 -5.996 1 97.81 48 LEU B C 1
ATOM 1545 O O . LEU B 1 48 ? -0.901 -6.305 -5.406 1 97.81 48 LEU B O 1
ATOM 1549 N N . GLN B 1 49 ? -2.885 -5.598 -6.121 1 97.38 49 GLN B N 1
ATOM 1550 C CA . GLN B 1 49 ? -3.58 -6.723 -5.5 1 97.38 49 GLN B CA 1
ATOM 1551 C C . GLN B 1 49 ? -3.051 -8.055 -6.023 1 97.38 49 GLN B C 1
ATOM 1553 O O . GLN B 1 49 ? -2.797 -8.977 -5.242 1 97.38 49 GLN B O 1
ATOM 1558 N N . ALA B 1 50 ? -3.002 -8.164 -7.328 1 97.94 50 ALA B N 1
ATOM 1559 C CA . ALA B 1 50 ? -2.543 -9.406 -7.938 1 97.94 50 ALA B CA 1
ATOM 1560 C C . ALA B 1 50 ? -1.138 -9.766 -7.465 1 97.94 50 ALA B C 1
ATOM 1562 O O . ALA B 1 50 ? -0.87 -10.914 -7.105 1 97.94 50 ALA B O 1
ATOM 1563 N N . ILE B 1 51 ? -0.281 -8.773 -7.414 1 97.5 51 ILE B N 1
ATOM 1564 C CA . ILE B 1 51 ? 1.104 -9.039 -7.047 1 97.5 51 ILE B CA 1
ATOM 1565 C C . ILE B 1 51 ? 1.193 -9.352 -5.555 1 97.5 51 ILE B C 1
ATOM 1567 O O . ILE B 1 51 ? 1.97 -10.219 -5.141 1 97.5 51 ILE B O 1
ATOM 1571 N N . GLU B 1 52 ? 0.453 -8.711 -4.793 1 97.12 52 GLU B N 1
ATOM 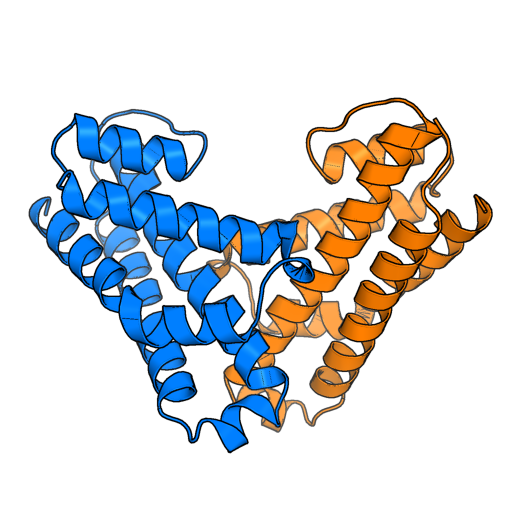1572 C CA . GLU B 1 52 ? 0.418 -9.023 -3.367 1 97.12 52 GLU B CA 1
ATOM 1573 C C . GLU B 1 52 ? -0.095 -10.438 -3.119 1 97.12 52 GLU B C 1
ATOM 1575 O O . GLU B 1 52 ? 0.403 -11.133 -2.234 1 97.12 52 GLU B O 1
ATOM 1580 N N . ALA B 1 53 ? -1.16 -10.766 -3.818 1 97.44 53 ALA B N 1
ATOM 1581 C CA . ALA B 1 53 ? -1.666 -12.133 -3.705 1 97.44 53 ALA B CA 1
ATOM 1582 C C . ALA B 1 53 ? -0.583 -13.148 -4.051 1 97.44 53 ALA B C 1
ATOM 1584 O O . ALA B 1 53 ? -0.403 -14.141 -3.344 1 97.44 53 ALA B O 1
ATOM 1585 N N . LEU B 1 54 ? 0.084 -12.891 -5.184 1 97.75 54 LEU B N 1
ATOM 1586 C CA . LEU B 1 54 ? 1.215 -13.734 -5.559 1 97.75 54 LEU B CA 1
ATOM 1587 C C . LEU B 1 54 ? 2.234 -13.805 -4.426 1 97.75 54 LEU B C 1
ATOM 1589 O O . LEU B 1 54 ? 2.701 -14.891 -4.074 1 97.75 54 LEU B O 1
ATOM 1593 N N . GLY B 1 55 ? 2.555 -12.695 -3.885 1 96.81 55 GLY B N 1
ATOM 1594 C CA . GLY B 1 55 ? 3.496 -12.664 -2.775 1 96.81 55 GLY B CA 1
ATOM 1595 C C . GLY B 1 55 ? 3.02 -13.453 -1.568 1 96.81 55 GLY B C 1
ATOM 1596 O O . GLY B 1 55 ? 3.809 -14.141 -0.921 1 96.81 55 GLY B O 1
ATOM 1597 N N . SER B 1 56 ? 1.764 -13.344 -1.265 1 96 56 SER B N 1
ATOM 1598 C CA . SER B 1 56 ? 1.183 -14.086 -0.153 1 96 56 SER B CA 1
ATOM 1599 C C . SER B 1 56 ? 1.343 -15.594 -0.353 1 96 56 SER B C 1
ATOM 1601 O O . SER B 1 56 ? 1.637 -16.328 0.597 1 96 56 SER B O 1
ATOM 1603 N N . ILE B 1 57 ? 1.08 -15.984 -1.535 1 96.94 57 ILE B N 1
ATOM 1604 C CA . ILE B 1 57 ? 1.239 -17.406 -1.851 1 96.94 57 ILE B CA 1
ATOM 1605 C C . ILE B 1 57 ? 2.691 -17.812 -1.632 1 96.94 57 ILE B C 1
ATOM 1607 O O . ILE B 1 57 ? 2.961 -18.844 -1.012 1 96.94 57 ILE B O 1
ATOM 1611 N N . CYS B 1 58 ? 3.594 -17 -2.145 1 97.19 58 CYS B N 1
ATOM 1612 C CA . CYS B 1 58 ? 5.012 -17.312 -2.01 1 97.19 58 CYS B CA 1
ATOM 1613 C C . CYS B 1 58 ? 5.41 -17.422 -0.542 1 97.19 58 CYS B C 1
ATOM 1615 O O . CYS B 1 58 ? 6.086 -18.375 -0.147 1 97.19 58 CYS B O 1
ATOM 1617 N N . VAL B 1 59 ? 4.98 -16.5 0.235 1 95.56 59 VAL B N 1
ATOM 1618 C CA . VAL B 1 59 ? 5.309 -16.5 1.657 1 95.56 59 VAL B CA 1
ATOM 1619 C C . VAL B 1 59 ? 4.727 -17.75 2.322 1 95.56 59 VAL B C 1
ATOM 1621 O O . VAL B 1 59 ? 5.387 -18.391 3.141 1 95.56 59 VAL B O 1
ATOM 1624 N N . HIS B 1 60 ? 3.504 -18.047 1.96 1 95.56 60 HIS B N 1
ATOM 1625 C CA . HIS B 1 60 ? 2.859 -19.234 2.502 1 95.56 60 HIS B CA 1
ATOM 1626 C C . HIS B 1 60 ? 3.656 -20.5 2.172 1 95.56 60 HIS B C 1
ATOM 1628 O O . HIS B 1 60 ? 3.885 -21.344 3.045 1 95.56 60 HIS B O 1
ATOM 1634 N N . ILE B 1 61 ? 4.051 -20.609 0.961 1 96 61 ILE B N 1
ATOM 1635 C CA . ILE B 1 61 ? 4.797 -21.797 0.54 1 96 61 ILE B CA 1
ATOM 1636 C C . ILE B 1 61 ? 6.129 -21.859 1.28 1 96 61 ILE B C 1
ATOM 1638 O O . ILE B 1 61 ? 6.531 -22.906 1.769 1 96 61 ILE B O 1
ATOM 1642 N N . CYS B 1 62 ? 6.801 -20.75 1.351 1 96.38 62 CYS B N 1
ATOM 1643 C CA . CYS B 1 62 ? 8.062 -20.719 2.084 1 96.38 62 CYS B CA 1
ATOM 1644 C C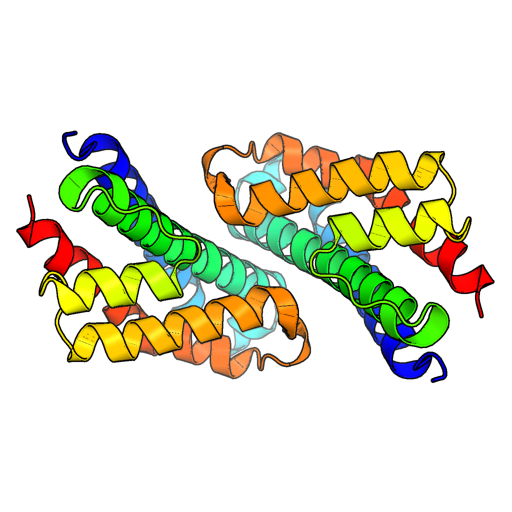 . CYS B 1 62 ? 7.859 -21.156 3.531 1 96.38 62 CYS B C 1
ATOM 1646 O O . CYS B 1 62 ? 8.625 -21.969 4.051 1 96.38 62 CYS B O 1
ATOM 1648 N N . ALA B 1 63 ? 6.805 -20.703 4.148 1 94.62 63 ALA B N 1
ATOM 1649 C CA . ALA B 1 63 ? 6.551 -21 5.551 1 94.62 63 ALA B CA 1
ATOM 1650 C C . ALA B 1 63 ? 6.133 -22.469 5.73 1 94.62 63 ALA B C 1
ATOM 1652 O O . ALA B 1 63 ? 6.645 -23.156 6.609 1 94.62 63 ALA B O 1
ATOM 1653 N N . LYS B 1 64 ? 5.309 -22.906 4.93 1 93.81 64 LYS B N 1
ATOM 1654 C CA . LYS B 1 64 ? 4.664 -24.188 5.195 1 93.81 64 LYS B CA 1
ATOM 1655 C C . LYS B 1 64 ? 5.426 -25.328 4.535 1 93.81 64 LYS B C 1
ATOM 1657 O O . LYS B 1 64 ? 5.512 -26.422 5.09 1 93.81 64 LYS B O 1
ATOM 1662 N N . LYS B 1 65 ? 5.91 -25.156 3.41 1 91.94 65 LYS B N 1
ATOM 1663 C CA . LYS B 1 65 ? 6.59 -26.234 2.697 1 91.94 65 LYS B CA 1
ATOM 1664 C C . LYS B 1 65 ? 8.086 -26.219 2.992 1 91.94 65 LYS B C 1
ATOM 1666 O O . LYS B 1 65 ? 8.703 -27.281 3.143 1 91.94 65 LYS B O 1
ATOM 1671 N N . LEU B 1 66 ? 8.578 -25.047 3.07 1 92.56 66 LEU B N 1
ATOM 1672 C CA . LEU B 1 66 ? 10.031 -24.984 3.223 1 92.56 66 LEU B CA 1
ATOM 1673 C C . LEU B 1 66 ? 10.414 -24.672 4.668 1 92.56 66 LEU B C 1
ATOM 1675 O O . LEU B 1 66 ? 11.594 -24.688 5.02 1 92.56 66 LEU B O 1
ATOM 1679 N N . ASN B 1 67 ? 9.414 -24.312 5.52 1 92.44 67 ASN B N 1
ATOM 1680 C CA . ASN B 1 67 ? 9.617 -23.984 6.926 1 92.44 67 ASN B CA 1
ATOM 1681 C C . ASN B 1 67 ? 10.609 -22.828 7.094 1 92.44 67 ASN B C 1
ATOM 1683 O O . ASN B 1 67 ? 11.477 -22.875 7.961 1 92.44 67 ASN B O 1
ATOM 1687 N N . ARG B 1 68 ? 10.484 -21.922 6.125 1 92.62 68 ARG B N 1
ATOM 1688 C CA . ARG B 1 68 ? 11.352 -20.75 6.16 1 92.62 68 ARG B CA 1
ATOM 1689 C C . ARG B 1 68 ? 10.531 -19.469 6.246 1 92.62 68 ARG B C 1
ATOM 1691 O O . ARG B 1 68 ? 9.562 -19.297 5.5 1 92.62 68 ARG B O 1
ATOM 1698 N N . GLY B 1 69 ? 10.852 -18.766 7.125 1 90.31 69 GLY B N 1
ATOM 1699 C CA . GLY B 1 69 ? 10.266 -17.422 7.191 1 90.31 69 GLY B CA 1
ATOM 1700 C C . GLY B 1 69 ? 10.961 -16.422 6.289 1 90.31 69 GLY B C 1
ATOM 1701 O O . GLY B 1 69 ? 12.188 -16.438 6.16 1 90.31 69 GLY B O 1
ATOM 1702 N N . VAL B 1 70 ? 10.117 -15.625 5.637 1 90 70 VAL B N 1
ATOM 1703 C CA . VAL B 1 70 ? 10.656 -14.609 4.738 1 90 70 VAL B CA 1
ATOM 1704 C C . VAL B 1 70 ? 10.156 -13.227 5.16 1 90 70 VAL B C 1
ATOM 1706 O O . VAL B 1 70 ? 9.086 -13.102 5.75 1 90 70 VAL B O 1
ATOM 1709 N N . SER B 1 71 ? 11.016 -12.281 4.781 1 88.25 71 SER B N 1
ATOM 1710 C CA . SER B 1 71 ? 10.719 -10.93 5.25 1 88.25 71 SER B CA 1
ATOM 1711 C C . SER B 1 71 ? 10.172 -10.062 4.117 1 88.25 71 SER B C 1
ATOM 1713 O O . SER B 1 71 ? 9.766 -8.922 4.344 1 88.25 71 SER B O 1
ATOM 1715 N N . SER B 1 72 ? 10.273 -10.477 2.982 1 92.81 72 SER B N 1
ATOM 1716 C CA . SER B 1 72 ? 9.797 -9.742 1.813 1 92.81 72 SER B CA 1
ATOM 1717 C C . SER B 1 72 ? 9.422 -10.688 0.679 1 92.81 72 SER B C 1
ATOM 1719 O O . SER B 1 72 ? 9.852 -11.844 0.664 1 92.81 72 SER B O 1
ATOM 1721 N N . ILE B 1 73 ? 8.695 -10.281 -0.231 1 93.94 73 ILE B N 1
ATOM 1722 C CA . ILE B 1 73 ? 8.328 -11.078 -1.395 1 93.94 73 ILE B CA 1
ATOM 1723 C C . ILE B 1 73 ? 9.578 -11.406 -2.211 1 93.94 73 ILE B C 1
ATOM 1725 O O . ILE B 1 73 ? 9.703 -12.508 -2.754 1 93.94 73 ILE B O 1
ATOM 1729 N N . GLY B 1 74 ? 10.461 -10.422 -2.307 1 95.38 74 GLY B N 1
ATOM 1730 C CA . GLY B 1 74 ? 11.711 -10.68 -2.996 1 95.38 74 GLY B CA 1
ATOM 1731 C C . GLY B 1 74 ? 12.461 -11.883 -2.445 1 95.38 74 GLY B C 1
ATOM 1732 O O . GLY B 1 74 ? 12.898 -12.75 -3.205 1 95.38 74 GLY B O 1
ATOM 1733 N N . GLU B 1 75 ? 12.594 -11.898 -1.125 1 96.06 75 GLU B N 1
ATOM 1734 C CA . GLU B 1 75 ? 13.25 -13.039 -0.486 1 96.06 75 GLU B CA 1
ATOM 1735 C C . GLU B 1 75 ? 12.492 -14.336 -0.763 1 96.06 75 GLU B C 1
ATOM 1737 O O . GLU B 1 75 ? 13.102 -15.391 -0.953 1 96.06 75 GLU B O 1
ATOM 1742 N N . CYS B 1 76 ? 11.305 -14.25 -0.753 1 97.06 76 CYS B N 1
ATOM 1743 C CA . CYS B 1 76 ? 10.469 -15.43 -0.975 1 97.06 76 CYS B CA 1
ATOM 1744 C C . CYS B 1 76 ? 10.727 -16.031 -2.354 1 97.06 76 CYS B C 1
ATOM 1746 O O . CYS B 1 76 ? 10.961 -17.234 -2.477 1 97.06 76 CYS B O 1
ATOM 1748 N N . ILE B 1 77 ? 10.68 -15.133 -3.314 1 97.25 77 ILE B N 1
ATOM 1749 C CA . ILE B 1 77 ? 10.773 -15.711 -4.648 1 97.25 77 ILE B CA 1
ATOM 1750 C C . ILE B 1 77 ? 12.203 -16.203 -4.895 1 97.25 77 ILE B C 1
ATOM 1752 O O . ILE B 1 77 ? 12.414 -17.141 -5.66 1 97.25 77 ILE B O 1
ATOM 1756 N N . GLU B 1 78 ? 13.148 -15.68 -4.328 1 97.56 78 GLU B N 1
ATOM 1757 C CA . GLU B 1 78 ? 14.508 -16.219 -4.379 1 97.56 78 GLU B CA 1
ATOM 1758 C C . GLU B 1 78 ? 14.562 -17.625 -3.807 1 97.56 78 GLU B C 1
ATOM 1760 O O . GLU B 1 78 ? 15.188 -18.516 -4.395 1 97.56 78 GLU B O 1
ATOM 1765 N N . LEU B 1 79 ? 13.992 -17.734 -2.625 1 97.25 79 LEU B N 1
ATOM 1766 C CA . LEU B 1 79 ? 13.984 -19.047 -1.986 1 97.25 79 LEU B CA 1
ATOM 1767 C C . LEU B 1 79 ? 13.266 -20.062 -2.861 1 97.25 79 LEU B C 1
ATOM 1769 O O . LEU B 1 79 ? 13.727 -21.203 -3.006 1 97.25 79 LEU B O 1
ATOM 1773 N N . LEU B 1 80 ? 12.148 -19.688 -3.381 1 97.56 80 LEU B N 1
ATOM 1774 C CA . LEU B 1 80 ? 11.398 -20.609 -4.23 1 97.56 80 LEU B CA 1
ATOM 1775 C C . LEU B 1 80 ? 12.234 -21.047 -5.434 1 97.56 80 LEU B C 1
ATOM 1777 O O . LEU B 1 80 ? 12.188 -22.203 -5.852 1 97.56 80 LEU B O 1
ATOM 1781 N N . GLN B 1 81 ? 12.875 -20.078 -6.012 1 98 81 GLN B N 1
ATOM 1782 C CA . GLN B 1 81 ? 13.734 -20.438 -7.137 1 98 81 GLN B CA 1
ATOM 1783 C C . GLN B 1 81 ? 14.867 -21.359 -6.691 1 98 81 GLN B C 1
ATOM 1785 O O . GLN B 1 81 ? 15.148 -22.359 -7.352 1 98 81 GLN B O 1
ATOM 1790 N N . LYS B 1 82 ? 15.523 -21.141 -5.598 1 97.62 82 LYS B N 1
ATOM 1791 C CA . LYS B 1 82 ? 16.594 -21.969 -5.062 1 97.62 82 LYS B CA 1
ATOM 1792 C C . LYS B 1 82 ? 16.125 -23.406 -4.848 1 97.62 82 LYS B C 1
ATOM 1794 O O . LYS B 1 82 ? 16.875 -24.359 -5.059 1 97.62 82 LYS B O 1
ATOM 1799 N N . GLU B 1 83 ? 14.992 -23.516 -4.48 1 96.25 83 GLU B N 1
ATOM 1800 C CA . GLU B 1 83 ? 14.438 -24.844 -4.207 1 96.25 83 GLU B CA 1
ATOM 1801 C C . GLU B 1 83 ? 13.812 -25.453 -5.457 1 96.25 83 GLU B C 1
ATOM 1803 O O . GLU B 1 83 ? 13.125 -26.469 -5.383 1 96.25 83 GLU B O 1
ATOM 1808 N N . ASN B 1 84 ? 13.883 -24.766 -6.574 1 96.19 84 ASN B N 1
ATOM 1809 C CA . ASN B 1 84 ? 13.438 -25.219 -7.891 1 96.19 84 ASN B CA 1
ATOM 1810 C C . ASN B 1 84 ? 11.922 -25.344 -7.957 1 96.19 84 ASN B C 1
ATOM 1812 O O . ASN B 1 84 ? 11.391 -26.219 -8.641 1 96.19 84 ASN B O 1
ATOM 1816 N N . ILE B 1 85 ? 11.352 -24.531 -7.203 1 96.19 85 ILE B N 1
ATOM 1817 C CA . ILE B 1 85 ? 9.891 -24.5 -7.242 1 96.19 85 ILE B CA 1
ATOM 1818 C C . ILE B 1 85 ? 9.43 -23.625 -8.398 1 96.19 85 ILE B C 1
ATOM 1820 O O . ILE B 1 85 ? 8.406 -23.906 -9.031 1 96.19 85 ILE B O 1
ATOM 1824 N N . ILE B 1 86 ? 10.117 -22.516 -8.539 1 97.38 86 ILE B N 1
ATOM 1825 C CA . ILE B 1 86 ? 9.875 -21.734 -9.75 1 97.38 86 ILE B CA 1
ATOM 1826 C C . ILE B 1 86 ? 11.141 -21.703 -10.602 1 97.38 86 ILE B C 1
ATOM 1828 O O . ILE B 1 86 ? 12.258 -21.797 -10.078 1 97.38 86 ILE B O 1
ATOM 1832 N N . SER B 1 87 ? 10.906 -21.656 -12.016 1 97.75 87 SER B N 1
ATOM 1833 C CA . SER B 1 87 ? 12.016 -21.672 -12.961 1 97.75 87 SER B CA 1
ATOM 1834 C C . SER B 1 87 ? 12.828 -20.391 -12.883 1 97.75 87 SER B C 1
ATOM 1836 O O . SER B 1 87 ? 12.336 -19.375 -12.391 1 97.75 87 SER B O 1
ATOM 1838 N N . LEU B 1 88 ? 14.07 -20.453 -13.234 1 98.19 88 LEU B N 1
ATOM 1839 C CA . LEU B 1 88 ? 14.938 -19.281 -13.25 1 98.19 88 LEU B CA 1
ATOM 1840 C C . LEU B 1 88 ? 14.344 -18.188 -14.125 1 98.19 88 LEU B C 1
ATOM 1842 O O . LEU B 1 88 ? 14.398 -17 -13.766 1 98.19 88 LEU B O 1
ATOM 1846 N N . ASP B 1 89 ? 13.75 -18.594 -15.211 1 98 89 ASP B N 1
ATOM 1847 C CA . ASP B 1 89 ? 13.148 -17.625 -16.125 1 98 89 ASP B CA 1
ATOM 1848 C C . ASP B 1 89 ? 12.008 -16.859 -15.445 1 98 89 ASP B C 1
ATOM 1850 O O . ASP B 1 89 ? 11.938 -15.641 -15.516 1 98 89 ASP B O 1
ATOM 1854 N N . LEU B 1 90 ? 11.164 -17.609 -14.812 1 98 90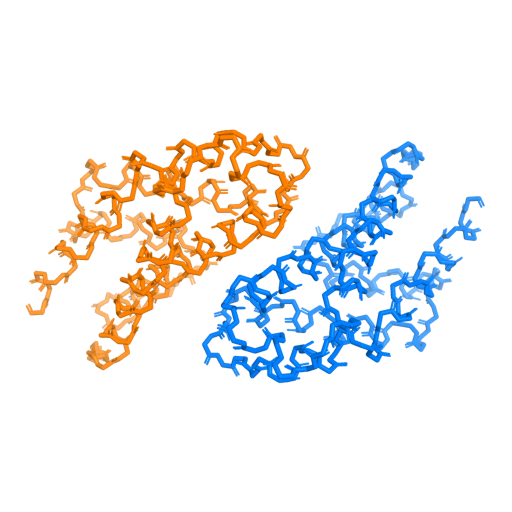 LEU B N 1
ATOM 1855 C CA . LEU B 1 90 ? 10.047 -16.984 -14.109 1 98 90 LEU B CA 1
ATOM 1856 C C . LEU B 1 90 ? 10.555 -16.125 -12.953 1 98 90 LEU B C 1
ATOM 1858 O O . LEU B 1 90 ? 10.031 -15.039 -12.711 1 98 90 LEU B O 1
ATOM 1862 N N . PHE B 1 91 ? 11.516 -16.609 -12.336 1 98.31 91 PHE B N 1
ATOM 1863 C CA . PHE B 1 91 ? 12.109 -15.867 -11.227 1 98.31 91 PHE B CA 1
ATOM 1864 C C . PHE B 1 91 ? 12.57 -14.492 -11.672 1 98.31 91 PHE B C 1
ATOM 1866 O O . PHE B 1 91 ? 12.281 -13.484 -11.016 1 98.31 91 PHE B O 1
ATOM 1873 N N . VAL B 1 92 ? 13.211 -14.453 -12.727 1 98.25 92 VAL B N 1
ATOM 1874 C CA . VAL B 1 92 ? 13.742 -13.195 -13.234 1 98.25 92 VAL B CA 1
ATOM 1875 C C . VAL B 1 92 ? 12.594 -12.242 -13.555 1 98.25 92 VAL B C 1
ATOM 1877 O O . VAL B 1 92 ? 12.656 -11.055 -13.227 1 98.25 92 VAL B O 1
ATOM 1880 N N . ARG B 1 93 ? 11.578 -12.695 -14.094 1 97.81 93 ARG B N 1
ATOM 1881 C CA . ARG B 1 93 ? 10.422 -11.867 -14.445 1 97.81 93 ARG B CA 1
ATOM 1882 C C . ARG B 1 93 ? 9.656 -11.438 -13.203 1 97.81 93 ARG B C 1
ATOM 1884 O O . ARG B 1 93 ? 9.188 -10.297 -13.117 1 97.81 93 ARG B O 1
ATOM 1891 N N . LEU B 1 94 ? 9.586 -12.312 -12.211 1 97.81 94 LEU B N 1
ATOM 1892 C CA . LEU B 1 94 ? 8.906 -11.961 -10.969 1 97.81 94 LEU B CA 1
ATOM 1893 C C . LEU B 1 94 ? 9.695 -10.906 -10.195 1 97.81 94 LEU B C 1
ATOM 1895 O O . LEU B 1 94 ? 9.102 -10.047 -9.531 1 97.81 94 LEU B O 1
ATOM 1899 N N . LYS B 1 95 ? 10.922 -11.016 -10.297 1 97.44 95 LYS B N 1
ATOM 1900 C CA . LYS B 1 95 ? 11.75 -10 -9.648 1 97.44 95 LYS B CA 1
ATOM 1901 C C . LYS B 1 95 ? 11.453 -8.609 -10.211 1 97.44 95 LYS B C 1
ATOM 1903 O O . LYS B 1 95 ? 11.352 -7.637 -9.461 1 97.44 95 LYS B O 1
ATOM 1908 N N . LYS B 1 96 ? 11.344 -8.523 -11.438 1 96.5 96 LYS B N 1
ATOM 1909 C CA . LYS B 1 96 ? 10.969 -7.262 -12.078 1 96.5 96 LYS B CA 1
ATOM 1910 C C . LYS B 1 96 ? 9.57 -6.82 -11.656 1 96.5 96 LYS B C 1
ATOM 1912 O O . LYS B 1 96 ? 9.328 -5.633 -11.438 1 96.5 96 LYS B O 1
ATOM 1917 N N . MET B 1 97 ? 8.711 -7.773 -11.523 1 96.75 97 MET B N 1
ATOM 1918 C CA . MET B 1 97 ? 7.34 -7.492 -11.109 1 96.75 97 MET B CA 1
ATOM 1919 C C . MET B 1 97 ? 7.305 -6.918 -9.703 1 96.75 97 MET B C 1
ATOM 1921 O O . MET B 1 97 ? 6.551 -5.984 -9.422 1 96.75 97 MET B O 1
ATOM 1925 N N . ILE B 1 98 ? 8.07 -7.426 -8.898 1 95.69 98 ILE B N 1
ATOM 1926 C CA . ILE B 1 98 ? 8.141 -6.949 -7.523 1 95.69 98 ILE B CA 1
ATOM 1927 C C . ILE B 1 98 ? 8.703 -5.527 -7.5 1 95.69 98 ILE B C 1
ATOM 1929 O O . ILE B 1 98 ? 8.242 -4.684 -6.727 1 95.69 98 ILE B O 1
ATOM 1933 N N . GLY B 1 99 ? 9.711 -5.328 -8.297 1 94.25 99 GLY B N 1
ATOM 1934 C CA . GLY B 1 99 ? 10.195 -3.965 -8.438 1 94.25 99 GLY B CA 1
ATOM 1935 C C . GLY B 1 99 ? 9.125 -2.996 -8.898 1 94.25 99 GLY B C 1
ATOM 1936 O O . GLY B 1 99 ? 9.039 -1.874 -8.398 1 94.25 99 GLY B O 1
ATOM 1937 N N . PHE B 1 100 ? 8.422 -3.414 -9.82 1 94.75 100 PHE B N 1
ATOM 1938 C CA . PHE B 1 100 ? 7.309 -2.621 -10.328 1 94.75 100 PHE B CA 1
ATOM 1939 C C . PHE B 1 100 ? 6.305 -2.324 -9.219 1 94.75 100 PHE B C 1
ATOM 1941 O O . PHE B 1 100 ? 5.863 -1.186 -9.062 1 94.75 100 PHE B O 1
ATOM 1948 N N . ARG B 1 101 ? 5.891 -3.361 -8.508 1 95.25 101 ARG B N 1
ATOM 1949 C CA . ARG B 1 101 ? 5.004 -3.201 -7.359 1 95.25 101 ARG B CA 1
ATOM 1950 C C . ARG B 1 101 ? 5.527 -2.133 -6.406 1 95.25 101 ARG B C 1
ATOM 1952 O O . ARG B 1 101 ? 4.762 -1.296 -5.922 1 95.25 101 ARG B O 1
ATOM 1959 N N . ASN B 1 102 ? 6.746 -2.133 -6.039 1 93.75 102 ASN B N 1
ATOM 1960 C CA . ASN B 1 102 ? 7.355 -1.178 -5.121 1 93.75 102 ASN B CA 1
ATOM 1961 C C . ASN B 1 102 ? 7.262 0.25 -5.652 1 93.75 102 ASN B C 1
ATOM 1963 O O . ASN B 1 102 ? 7.02 1.186 -4.887 1 93.75 102 ASN B O 1
ATOM 1967 N N . ARG B 1 103 ? 7.422 0.336 -6.93 1 94 103 ARG B N 1
ATOM 1968 C CA . ARG B 1 103 ? 7.281 1.653 -7.539 1 94 103 ARG B CA 1
ATOM 1969 C C . ARG B 1 103 ? 5.84 2.143 -7.465 1 94 103 ARG B C 1
ATOM 1971 O O . ARG B 1 103 ? 5.59 3.328 -7.234 1 94 103 ARG B O 1
ATOM 1978 N N . LEU B 1 104 ? 4.918 1.239 -7.621 1 95.62 104 LEU B N 1
ATOM 1979 C CA . LEU B 1 104 ? 3.5 1.575 -7.547 1 95.62 104 LEU B CA 1
ATOM 1980 C C . LEU B 1 104 ? 3.143 2.113 -6.164 1 95.62 104 LEU B C 1
ATOM 1982 O O . LEU B 1 104 ? 2.25 2.953 -6.035 1 95.62 104 LEU B O 1
ATOM 1986 N N . ILE B 1 105 ? 3.834 1.613 -5.238 1 94.69 105 ILE B N 1
ATOM 1987 C CA . ILE B 1 105 ? 3.488 1.938 -3.857 1 94.69 105 ILE B CA 1
ATOM 1988 C C . ILE B 1 105 ? 4.352 3.098 -3.367 1 94.69 105 ILE B C 1
ATOM 1990 O O . ILE B 1 105 ? 3.83 4.152 -2.996 1 94.69 105 ILE B O 1
ATOM 1994 N N . HIS B 1 106 ? 5.613 3.148 -3.416 1 92.69 106 HIS B N 1
ATOM 1995 C CA . HIS B 1 106 ? 6.512 4.035 -2.686 1 92.69 106 HIS B CA 1
ATOM 1996 C C . HIS B 1 106 ? 7.082 5.113 -3.598 1 92.69 106 HIS B C 1
ATOM 1998 O O . HIS B 1 106 ? 7.605 6.125 -3.119 1 92.69 106 HIS B O 1
ATOM 2004 N N . ARG B 1 107 ? 6.996 4.836 -4.836 1 92.56 107 ARG B N 1
ATOM 2005 C CA . ARG B 1 107 ? 7.535 5.801 -5.793 1 92.56 107 ARG B CA 1
ATOM 2006 C C . ARG B 1 107 ? 6.516 6.129 -6.875 1 92.56 107 ARG B C 1
ATOM 2008 O O . ARG B 1 107 ? 6.871 6.266 -8.047 1 92.56 107 ARG B O 1
ATOM 2015 N N . TYR B 1 108 ? 5.363 6.086 -6.441 1 90.88 108 TYR B N 1
ATOM 2016 C CA . TYR B 1 108 ? 4.25 6.301 -7.359 1 90.88 108 TYR B CA 1
ATOM 2017 C C . TYR B 1 108 ? 4.477 7.547 -8.211 1 90.88 108 TYR B C 1
ATOM 2019 O O . TYR B 1 108 ? 3.992 7.629 -9.344 1 90.88 108 TYR B O 1
ATOM 2027 N N . TRP B 1 109 ? 5.168 8.477 -7.738 1 88.75 109 TRP B N 1
ATOM 2028 C CA . TRP B 1 109 ? 5.359 9.727 -8.461 1 88.75 109 TRP B CA 1
ATOM 2029 C C . TRP B 1 109 ? 6.391 9.562 -9.578 1 88.75 109 TRP B C 1
ATOM 2031 O O . TRP B 1 109 ? 6.508 10.43 -10.453 1 88.75 109 TRP B O 1
ATOM 2041 N N . GLU B 1 110 ? 7.121 8.539 -9.555 1 89.62 110 GLU B N 1
ATOM 2042 C CA . GLU B 1 110 ? 8.133 8.297 -10.578 1 89.62 110 GLU B CA 1
ATOM 2043 C C . GLU B 1 110 ? 7.59 7.387 -11.68 1 89.62 110 GLU B C 1
ATOM 2045 O O . GLU B 1 110 ? 8.234 7.215 -12.719 1 89.62 110 GLU B O 1
ATOM 2050 N N . ILE B 1 111 ? 6.438 6.883 -11.305 1 91.06 111 ILE B N 1
ATOM 2051 C CA . IL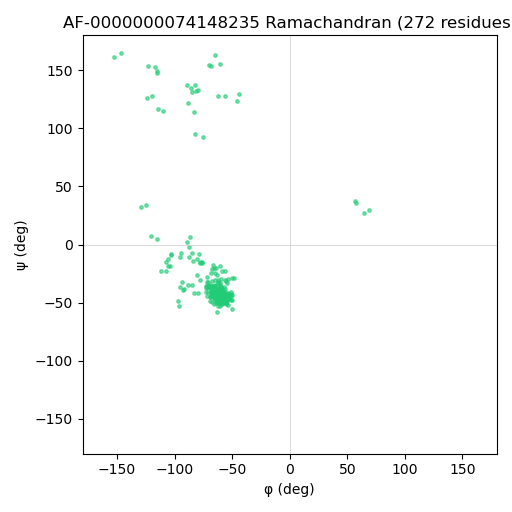E B 1 111 ? 5.98 5.887 -12.273 1 91.06 111 ILE B CA 1
ATOM 2052 C C . ILE B 1 111 ? 5.211 6.578 -13.398 1 91.06 111 ILE B C 1
ATOM 2054 O O . ILE B 1 111 ? 4.449 7.512 -13.156 1 91.06 111 ILE B O 1
ATOM 2058 N N . ASP B 1 112 ? 5.609 6.082 -14.641 1 93.44 112 ASP B N 1
ATOM 2059 C CA . ASP B 1 112 ? 4.914 6.496 -15.859 1 93.44 112 ASP B CA 1
ATOM 2060 C C . ASP B 1 112 ? 3.656 5.66 -16.078 1 93.44 112 ASP B C 1
ATOM 2062 O O . ASP B 1 112 ? 3.738 4.453 -16.312 1 93.44 112 ASP B O 1
ATOM 2066 N N . ASP B 1 113 ? 2.551 6.359 -15.984 1 96.56 113 ASP B N 1
ATOM 2067 C CA . ASP B 1 113 ? 1.275 5.664 -16.125 1 96.56 113 ASP B CA 1
ATOM 2068 C C . ASP B 1 113 ? 1.228 4.867 -17.438 1 96.56 113 ASP B C 1
ATOM 2070 O O . ASP B 1 113 ? 0.615 3.801 -17.484 1 96.56 113 ASP B O 1
ATOM 2074 N N . LYS B 1 114 ? 1.856 5.348 -18.438 1 96.69 114 LYS B N 1
ATOM 2075 C CA . LYS B 1 114 ? 1.854 4.621 -19.703 1 96.69 114 LYS B CA 1
ATOM 2076 C C . LYS B 1 114 ? 2.625 3.309 -19.578 1 96.69 114 LYS B C 1
ATOM 2078 O O . LYS B 1 114 ? 2.234 2.297 -20.172 1 96.69 114 LYS B O 1
ATOM 2083 N N . LYS B 1 115 ? 3.729 3.256 -18.812 1 94.56 115 LYS B N 1
ATOM 2084 C CA . LYS B 1 115 ? 4.48 2.027 -18.562 1 94.56 115 LYS B CA 1
ATOM 2085 C C . LYS B 1 115 ? 3.658 1.036 -17.75 1 94.56 115 LYS B C 1
ATOM 2087 O O . LYS B 1 115 ? 3.717 -0.172 -17.984 1 94.56 115 LYS B O 1
ATOM 2092 N N . VAL B 1 116 ? 2.869 1.64 -16.844 1 97.31 116 VAL B N 1
ATOM 2093 C CA . VAL B 1 116 ? 1.995 0.774 -16.047 1 97.31 116 VAL B CA 1
ATOM 2094 C C . VAL B 1 116 ? 0.971 0.106 -16.969 1 97.31 116 VAL B C 1
ATOM 2096 O O . VAL B 1 116 ? 0.756 -1.105 -16.891 1 97.31 116 VAL B O 1
ATOM 2099 N N . TYR B 1 117 ? 0.423 0.876 -17.812 1 97.38 117 TYR B N 1
ATOM 2100 C CA . TYR B 1 117 ? -0.559 0.38 -18.781 1 97.38 117 TYR B CA 1
ATOM 2101 C C . TYR B 1 117 ? 0.051 -0.683 -19.688 1 97.38 117 TYR B C 1
ATOM 2103 O O . TYR B 1 117 ? -0.548 -1.738 -19.906 1 97.38 117 TYR B O 1
ATOM 2111 N N . GLU B 1 118 ? 1.185 -0.45 -20.141 1 95.06 118 GLU B N 1
ATOM 2112 C CA . GLU B 1 118 ? 1.876 -1.396 -21.016 1 95.06 118 GLU B CA 1
ATOM 2113 C C . GLU B 1 118 ? 2.176 -2.701 -20.281 1 95.06 118 GLU B C 1
ATOM 2115 O O . GLU B 1 118 ? 2.008 -3.785 -20.844 1 95.06 118 GLU B O 1
ATOM 2120 N N . TYR B 1 119 ? 2.756 -2.559 -19.125 1 94.62 119 TYR B N 1
ATOM 2121 C CA . TYR B 1 119 ? 3.006 -3.746 -18.312 1 94.62 119 TYR B CA 1
ATOM 2122 C C . TYR B 1 119 ? 1.738 -4.578 -18.156 1 94.62 119 TYR B C 1
ATOM 2124 O O . TYR B 1 119 ? 1.772 -5.805 -18.281 1 94.62 119 TYR B O 1
ATOM 2132 N N . ALA B 1 120 ? 0.601 -3.9 -17.812 1 96.25 120 ALA B N 1
ATOM 2133 C CA . ALA B 1 120 ? -0.674 -4.578 -17.594 1 96.25 120 ALA B CA 1
ATOM 2134 C C . ALA B 1 120 ? -1.124 -5.312 -18.859 1 96.25 120 ALA B C 1
ATOM 2136 O O . ALA B 1 120 ? -1.862 -6.297 -18.781 1 96.25 120 ALA B O 1
ATOM 2137 N N . GLN B 1 121 ? -0.585 -4.965 -20 1 94.62 121 GLN B N 1
ATOM 2138 C CA . GLN B 1 121 ? -0.978 -5.59 -21.266 1 94.62 121 GLN B CA 1
ATOM 2139 C C . GLN B 1 121 ? -0.054 -6.754 -21.609 1 94.62 121 GLN B C 1
ATOM 2141 O O . GLN B 1 121 ? -0.508 -7.789 -22.109 1 94.62 121 GLN B O 1
ATOM 2146 N N . LYS B 1 122 ? 1.093 -6.652 -21.25 1 92.69 122 LYS B N 1
ATOM 2147 C CA . LYS B 1 122 ? 2.066 -7.559 -21.859 1 92.69 122 LYS B CA 1
ATOM 2148 C C . LYS B 1 122 ? 2.59 -8.562 -20.828 1 92.69 122 LYS B C 1
ATOM 2150 O O . LYS B 1 122 ? 3.064 -9.641 -21.188 1 92.69 122 LYS B O 1
ATOM 2155 N N . ASP B 1 123 ? 2.48 -8.195 -19.594 1 93.31 123 ASP B N 1
ATOM 2156 C CA . ASP B 1 123 ? 3.271 -8.977 -18.641 1 93.31 123 ASP B CA 1
ATOM 2157 C C . ASP B 1 123 ? 2.371 -9.742 -17.672 1 93.31 123 ASP B C 1
ATOM 2159 O O . ASP B 1 123 ? 2.857 -10.383 -16.75 1 93.31 123 ASP B O 1
ATOM 2163 N N . LEU B 1 124 ? 1.119 -9.656 -17.906 1 95.81 124 LEU B N 1
ATOM 2164 C CA . LEU B 1 124 ? 0.215 -10.398 -17.031 1 95.81 124 LEU B CA 1
ATOM 2165 C C . LEU B 1 124 ? 0.464 -11.898 -17.141 1 95.81 124 LEU B C 1
ATOM 2167 O O . LEU B 1 124 ? 0.102 -12.656 -16.234 1 95.81 124 LEU B O 1
ATOM 2171 N N . LYS B 1 125 ? 0.985 -12.352 -18.266 1 96.44 125 LYS B N 1
ATOM 2172 C CA . LYS B 1 125 ? 1.285 -13.766 -18.453 1 96.44 125 LYS B CA 1
ATOM 2173 C C . LYS B 1 125 ? 2.178 -14.297 -17.328 1 96.44 125 LYS B C 1
ATOM 2175 O O . LYS B 1 125 ? 2.094 -15.469 -16.969 1 96.44 125 LYS B O 1
ATOM 2180 N N . ASP B 1 126 ? 3.041 -13.414 -16.734 1 97.56 126 ASP B N 1
ATOM 2181 C CA . ASP B 1 126 ? 3.914 -13.82 -15.641 1 97.56 126 ASP B CA 1
ATOM 2182 C C . ASP B 1 126 ? 3.102 -14.336 -14.453 1 97.56 126 ASP B C 1
ATOM 2184 O O . ASP B 1 126 ? 3.525 -15.258 -13.758 1 97.56 126 ASP B O 1
ATOM 2188 N N . LEU B 1 127 ? 1.987 -13.742 -14.227 1 98.06 127 LEU B N 1
ATOM 2189 C CA . LEU B 1 127 ? 1.119 -14.195 -13.141 1 98.06 127 LEU B CA 1
ATOM 2190 C C . LEU B 1 127 ? 0.552 -15.578 -13.445 1 98.06 127 LEU B C 1
ATOM 2192 O O . LEU B 1 127 ? 0.492 -16.438 -12.555 1 98.06 127 LEU B O 1
ATOM 2196 N N . TYR B 1 128 ? 0.131 -15.797 -14.688 1 97 128 TYR B N 1
ATOM 2197 C CA . TYR B 1 128 ? -0.365 -17.109 -15.078 1 97 128 TYR B CA 1
ATOM 2198 C C . TYR B 1 128 ? 0.737 -18.156 -14.992 1 97 128 TYR B C 1
ATOM 2200 O O . TYR B 1 128 ? 0.514 -19.266 -14.484 1 97 128 TYR B O 1
ATOM 2208 N N . ASP B 1 129 ? 1.847 -17.797 -15.492 1 98 129 ASP B N 1
ATOM 2209 C CA . ASP B 1 129 ? 2.967 -18.734 -15.422 1 98 129 ASP B CA 1
ATOM 2210 C C . ASP B 1 129 ? 3.299 -19.078 -13.977 1 98 129 ASP B C 1
ATOM 2212 O O . ASP B 1 129 ? 3.604 -20.234 -13.664 1 98 129 ASP B O 1
ATOM 2216 N N . PHE B 1 130 ? 3.309 -18.062 -13.148 1 98.5 130 PHE B N 1
ATOM 2217 C CA . PHE B 1 130 ? 3.523 -18.328 -11.727 1 98.5 130 PHE B CA 1
ATOM 2218 C C . PHE B 1 130 ? 2.504 -19.328 -11.195 1 98.5 130 PHE B C 1
ATOM 2220 O O . PHE B 1 130 ? 2.871 -20.312 -10.555 1 98.5 130 PHE B O 1
ATOM 2227 N N . ILE B 1 131 ? 1.237 -19.031 -11.461 1 97.69 131 ILE B N 1
ATOM 2228 C CA . ILE B 1 131 ? 0.179 -19.922 -10.992 1 97.69 131 ILE B CA 1
ATOM 2229 C C . ILE B 1 131 ? 0.43 -21.344 -11.5 1 97.69 131 ILE B C 1
ATOM 2231 O O . ILE B 1 131 ? 0.31 -22.312 -10.75 1 97.69 131 ILE B O 1
ATOM 2235 N N . ASN B 1 132 ? 0.793 -21.469 -12.695 1 96.75 132 ASN B N 1
ATOM 2236 C CA . ASN B 1 132 ? 1.022 -22.797 -13.289 1 96.75 132 ASN B CA 1
ATOM 2237 C C . ASN B 1 132 ? 2.186 -23.516 -12.609 1 96.75 132 ASN B C 1
ATOM 2239 O O . ASN B 1 132 ? 2.113 -24.719 -12.367 1 96.75 132 ASN B O 1
ATOM 2243 N N . GLU B 1 133 ? 3.178 -22.797 -12.297 1 97.06 133 GLU B N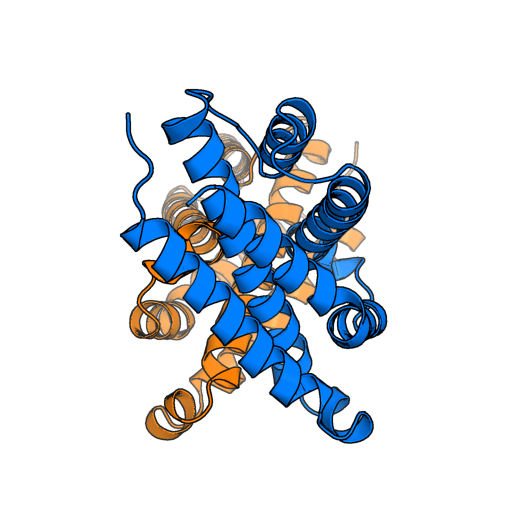 1
ATOM 2244 C CA . GLU B 1 133 ? 4.332 -23.438 -11.672 1 97.06 133 GLU B CA 1
ATOM 2245 C C . GLU B 1 133 ? 4.027 -23.844 -10.234 1 97.06 133 GLU B C 1
ATOM 2247 O O . GLU B 1 133 ? 4.445 -24.906 -9.789 1 97.06 133 GLU B O 1
ATOM 2252 N N . ILE B 1 134 ? 3.359 -23 -9.555 1 95.31 134 ILE B N 1
ATOM 2253 C CA . ILE B 1 134 ? 3.117 -23.344 -8.156 1 95.31 134 ILE B CA 1
ATOM 2254 C C . ILE B 1 134 ? 2.094 -24.484 -8.078 1 95.31 134 ILE B C 1
ATOM 2256 O O . ILE B 1 134 ? 2.1 -25.266 -7.121 1 95.31 134 ILE B O 1
ATOM 2260 N N . LYS B 1 135 ? 1.159 -24.547 -9.016 1 92.69 135 LYS B N 1
ATOM 2261 C CA . LYS B 1 135 ? 0.163 -25.625 -9.023 1 92.69 135 LYS B CA 1
ATOM 2262 C C . LYS B 1 135 ? 0.827 -27 -9.109 1 92.69 135 LYS B C 1
ATOM 2264 O O . LYS B 1 135 ? 0.249 -28 -8.688 1 92.69 135 LYS B O 1
ATOM 2269 N N . LYS B 1 136 ? 1.961 -27.016 -9.586 1 92.06 136 LYS B N 1
ATOM 2270 C CA . LYS B 1 136 ? 2.68 -28.297 -9.68 1 92.06 136 LYS B CA 1
ATOM 2271 C C . LYS B 1 136 ? 3.027 -28.828 -8.297 1 92.06 136 LYS B C 1
ATOM 2273 O O . LYS B 1 136 ? 3.346 -30.016 -8.141 1 92.06 136 LYS B O 1
ATOM 2278 N N . LEU B 1 137 ? 3.031 -27.953 -7.422 1 88.69 137 LEU B N 1
ATOM 2279 C CA . LEU B 1 137 ? 3.354 -28.359 -6.059 1 88.69 137 LEU B CA 1
ATOM 2280 C C . LEU B 1 137 ? 2.172 -29.078 -5.41 1 88.69 137 LEU B C 1
ATOM 2282 O O . LEU B 1 137 ? 2.316 -29.688 -4.348 1 88.69 137 LEU B O 1
ATOM 2286 N N . PHE B 1 138 ? 1.096 -28.922 -5.996 1 83.25 138 PHE B N 1
ATOM 2287 C CA . PHE B 1 138 ? -0.099 -29.531 -5.426 1 83.25 138 PHE B CA 1
ATOM 2288 C C . PHE B 1 138 ? -0.776 -30.453 -6.441 1 83.25 138 PHE B C 1
ATOM 2290 O O . PHE B 1 138 ? -0.566 -30.312 -7.648 1 83.25 138 PHE B O 1
#

Radius of gyration: 19.49 Å; Cα contacts (8 Å, |Δi|>4): 299; chains: 2; bounding box: 46×56×46 Å

Solvent-accessible surface area (backbone atoms only — not comparable to full-atom values): 14614 Å² total; per-residue (Å²): 104,76,66,59,61,68,61,44,51,48,30,51,47,48,26,51,49,24,51,52,57,39,45,56,56,70,66,39,56,67,73,60,38,71,73,38,70,43,46,59,34,16,40,54,35,30,49,46,50,23,51,39,27,53,34,49,42,39,43,45,43,33,38,25,71,59,67,33,86,64,91,43,54,65,53,25,51,49,48,36,31,76,70,65,52,36,53,68,72,55,39,55,54,46,55,53,50,51,52,49,47,46,30,64,62,79,33,44,89,74,54,51,66,67,55,52,55,48,39,61,71,71,48,53,56,56,57,52,52,46,51,56,41,51,48,68,76,100,102,78,71,58,61,67,59,44,52,52,29,51,46,47,27,51,51,23,48,51,55,38,46,56,56,70,66,39,56,64,75,63,35,73,73,38,68,44,48,57,34,16,43,52,35,34,51,46,49,23,52,41,27,51,33,49,43,40,45,46,44,32,38,24,72,65,68,36,86,66,91,44,55,70,55,24,49,51,52,36,33,74,70,64,53,38,54,69,71,56,40,55,54,48,52,53,48,51,53,48,48,49,32,63,59,80,34,44,87,74,55,52,67,68,57,53,55,48,44,66,71,68,49,52,60,58,57,54,52,48,52,56,41,55,49,69,76,100

Secondary structure (DSSP, 8-state):
----HHHHHHHHHHHHHHHHHHHHHHTS-HHHHHH-HHHHHHHHHHHHHHHHHHHHHHHHHHHHTS----SSHHHHHHHHHHTTSS-HHHHHHHHHHHHHHHHHHH-GGG--HHHHHHHHHHSTHHHHHHHHHHHTT-/----HHHHHHHHHHHHHHHHHHHHHHTS-HHHHHH-HHHHHHHHHHHHHHHHHHHHHHHHHHHHTS----SSHHHHHHHHHHTTSS-HHHHHHHHHHHHHHHHHHH-GGG--HHHHHHHHHHSTHHHHHHHHHHHTT-

=== Feature glossary ===
The record interleaves many kinds of information about one protein. Here is each kind framed as the question it answers.

Q: Are the domains correctly placed relative to each other?
A: Predicted aligned error is AlphaFold's pairwise confidence. Unlike pLDDT (per-residue), PAE is per-residue-pair and captures whether two parts of the structure are correctly placed relative to each other. Units are ångströms of expected positional error.

Q: Which residues are in helices, strands, or loops?
A: Eight-state secondary structure (DSSP): H is the canonical α-helix, G the tighter 3₁₀-helix, I the wider π-helix; E/B are β-structure, T and S are turns and bends, and '-' is everything else. DSSP derives these from the pattern of main-chain N–H···O=C hydrogen bonds, not from the sequence.

Q: What if only a Cα trace is available?
A: P-SEA three-state annotation labels each residue as helix, strand, or coil based purely on the geometry of the Cα trace. It serves as a fallback when the full backbone (and thus DSSP) is unavailable.

Q: What are the backbone torsion angles?
A: φ (phi) and ψ (psi) are the two rotatable backbone dihedrals per residue: φ is the C(i-1)–N–Cα–C torsion, ψ is the N–Cα–C–N(i+1) torsion, both in degrees on (−180°, 180°]. α-helical residues cluster near (−60°, −45°); β-strand residues near (−120°, +130°). A Ramachandran plot is simply a scatter of (φ, ψ) for every residue.

Q: What known structures does this most resemble?
A: Structural nearest neighbors (via Foldseek easy-search vs the PDB). Reported per hit: target PDB id, E-value, and alignment TM-score. A TM-score above ~0.5 is the conventional threshold for 'same fold'.

Q: What family and function is it annotated with?
A: Database cross-references. InterPro integrates a dozen domain/family signature databases into unified entries with residue-range hits. GO terms attach function/process/location labels with evidence codes. CATH codes position the fold in a four-level structural taxonomy. Organism is the NCBI-taxonomy species name.

Q: Which residues are buried vs exposed?
A: Solvent accessibility: the surface area of each residue that a 1.4 Å water probe can touch, in Å². When only backbone atoms are present the absolute values are lower than full-atom SASA (side chains contribute most of the area) and are flagged as backbone-only.

Q: What do the diagnostic plots show?
A: Three diagnostic plots accompany the record. The Cα contact map visualizes the tertiary structure as a 2D adjacency matrix (8 Å cutoff, sequence-local contacts suppressed). The Ramachandran plot shows the distribution of backbone (φ, ψ) torsions, with points in the α and β basins reflecting secondary structure content. The PAE plot shows AlphaFold's inter-residue confidence as a color matrix.

Q: What is the amino-acid chain?
A: The amino-acid sequence is the protein's primary structure: the linear order of residues from the N-terminus to the C-terminus, written in one-letter code. Everything else here — the 3D coordinates, the secondary structure, the domain annotations — is ultimately a consequence of this string.

Q: What do the rendered images show?
A: The six renders are orthographic views along the three Cartesian axes in both directions. Representation (cartoon, sticks, or surface) and color scheme (sequence-rainbow or by-chain) vary across proteins so the training set covers all the common visualization conventions.

Q: Where is each backbone atom in 3D?
A: The mmCIF table is the protein's shape written out atom by atom. For each backbone N, Cα, C, and carbonyl O, it records an (x, y, z) coordinate triple in Å plus the residue type, chain letter, and residue number.

Q: How mobile is each atom in the crystal?
A: For expe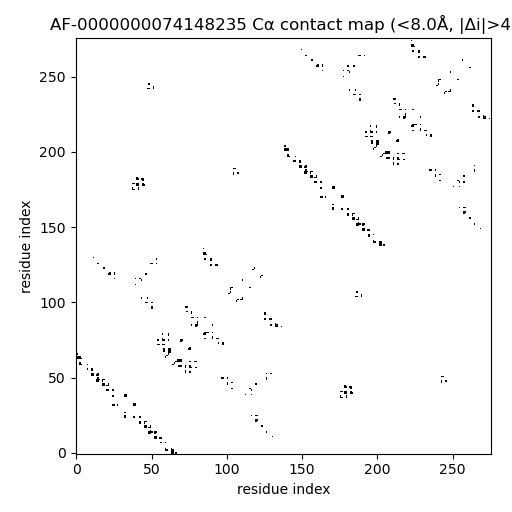rimental (PDB) structures, the B-factor (temperature factor) quantifies the positional spread of each atom in the crystal — a combination of thermal vibration and static disorder — in units of Å². High B-factors mark flexible loops or poorly resolved regions; low B-factors mark the rigid, well-ordered core.

Q: How big and how compact is the whole molecule?
A: Three whole-structure scalars: the radius of gyration (RMS distance of Cα from centroid, in Å), the count of Cα–Cα contacts (pairs closer than 8 Å and separated by more than four residues in sequence — i.e. tertiary, not local, contacts), and the bounding-box dimensions. Together they distinguish compact globular folds from extended fibres or disordered chains.

Q: What does the local fold look like, residue by residue?
A: A 3Di character summarizes, for each residue, the relative orientation of the Cα frame of its nearest spatial neighbor. Because it encodes fold topology rather than chemistry, 3Di alignments detect remote structural similarity that sequence alignment misses.

Q: How confident is the AlphaFold model at each residue?
A: For AlphaFold models, the B-factor field carries pLDDT — the model's own estimate of local accuracy on a 0–100 scale. Regions with pLDDT<50 should be treated as essentially unmodeled; they often correspond to intrinsically disordered segments.